Protein 1EX9 (pdb70)

CATH classification: 3.40.50.1820

Radius of gyration: 17.49 Å; Cα contacts (8 Å, |Δi|>4): 675; chains: 1; bounding box: 52×42×39 Å

Sequence (285 aa):
STYTQTKYPIVLAHGMLGFDNILGVDYWFGIPSALRRDGAQVYVTEVSQLDTSEVRGEQLLQQVEEIVALSGQPKVNLIGHSHGGPTIRYVAAVRPDLIASATSVGAPHKGSDTADFLRQIPPGSAGEAVLSGLVNSLGALISFLSSGSTGTQNSLGSLESLNSEGAARFNAKYPQGIPTSACGEGAYKVNGVSYYSWSGSSPLTNFLDPSDAFLGASSLTFKNGTANDGLVGTCSSHLGMVIRDNYRMNHLDEVNQVFGLTSLFETSPVSVYRQHANRLKNASL

Nearest PDB structures (foldseek):
  1ex9-assembly1_A  TM=1.004E+00  e=2.995E-66  Pseudomonas aeruginosa
  1oil-assembly2_B  TM=8.827E-01  e=2.221E-34  Burkholderia cepacia
  4hs9-assembly1_A  TM=8.445E-01  e=1.069E-30  Proteus mirabilis
  4gw3-assembly1_A  TM=8.377E-01  e=5.611E-30  Proteus mirabilis
  6jd9-assembly1_A  TM=8.355E-01  e=1.460E-29  Proteus mirabilis

Solvent-accessible surface area: 11873 Å² total; per-residue (Å²): 104,78,89,0,81,11,134,32,4,0,0,0,0,1,0,54,50,0,30,35,55,29,161,60,54,41,22,0,65,28,0,4,72,19,1,119,174,4,28,3,112,11,70,40,5,42,5,16,4,0,14,41,2,64,64,0,0,70,67,0,12,104,48,0,51,105,16,24,74,143,50,69,53,80,47,0,0,0,1,0,2,12,0,0,0,4,0,0,3,28,0,2,17,60,85,31,77,21,0,1,0,0,0,0,0,0,0,3,2,62,5,8,50,23,6,37,108,60,114,128,47,83,122,72,34,81,34,41,64,99,57,14,34,123,28,39,70,80,0,21,97,22,8,124,78,24,70,50,64,84,41,109,28,54,2,89,8,0,26,78,14,11,5,41,66,7,3,54,168,18,16,81,130,22,76,36,3,25,5,151,58,86,56,27,83,9,60,107,137,38,98,41,0,8,1,11,1,2,0,0,35,23,29,122,28,27,194,121,5,100,19,8,78,134,2,13,64,11,18,143,19,19,147,148,83,56,47,11,0,0,38,2,4,10,48,13,1,13,0,0,58,30,44,90,31,81,16,116,2,1,12,51,0,0,1,14,18,38,119,32,61,19,5,172,174,29,84,50,2,25,36,1,1,58,82,0,0,27,73,0,75,114,44,79,26

Structure (mmCIF, N/CA/C/O backbone):
data_1EX9
#
_entry.id   1EX9
#
_cell.length_a   45.470
_cell.length_b   50.963
_cell.length_c   110.034
_cell.angle_alpha   90.00
_cell.angle_beta   90.00
_cell.angle_gamma   90.00
#
_symmetry.space_group_name_H-M   'P 21 21 21'
#
loop_
_entity.id
_entity.type
_entity.pdbx_description
1 polymer 'LACTONIZING LIPASE'
2 non-polymer 'CALCIUM ION'
3 non-polymer 'OCTYL-PHOSPHINIC ACID 1,2-BIS-OCTYLCARBAMOYLOXY-ETHYL ESTER'
4 water water
#
loop_
_atom_site.group_PDB
_atom_site.id
_atom_site.type_symbol
_atom_site.label_atom_id
_atom_site.label_alt_id
_atom_site.label_comp_id
_atom_site.label_asym_id
_atom_site.label_entity_id
_atom_site.label_seq_id
_atom_site.pdbx_PDB_ins_code
_atom_site.Cartn_x
_atom_site.Cartn_y
_atom_site.Cartn_z
_atom_site.occupancy
_atom_site.B_iso_or_equiv
_atom_site.auth_seq_id
_atom_site.auth_comp_id
_atom_site.auth_asym_id
_atom_site.auth_atom_id
_atom_site.pdbx_PDB_model_num
ATOM 1 N N . SER A 1 1 ? 31.848 -5.217 38.114 1.00 39.55 1 SER A N 1
ATOM 2 C CA . SER A 1 1 ? 31.668 -5.130 36.630 1.00 40.83 1 SER A CA 1
ATOM 3 C C . SER A 1 1 ? 30.991 -3.833 36.183 1.00 40.24 1 SER A C 1
ATOM 4 O O . SER A 1 1 ? 30.868 -2.883 36.961 1.00 40.08 1 SER A O 1
ATOM 7 N N . THR A 1 2 ? 30.605 -3.796 34.906 1.00 39.92 2 THR A N 1
ATOM 8 C CA . THR A 1 2 ? 29.920 -2.658 34.286 1.00 38.97 2 THR A CA 1
ATOM 9 C C . THR A 1 2 ? 28.542 -3.116 33.777 1.00 38.40 2 THR A C 1
ATOM 10 O O . THR A 1 2 ? 27.815 -2.341 33.141 1.00 38.79 2 THR A O 1
ATOM 14 N N . TYR A 1 3 ? 28.183 -4.359 34.116 1.00 36.51 3 TYR A N 1
ATOM 15 C CA . TYR A 1 3 ? 26.935 -5.011 33.709 1.00 36.06 3 TYR A CA 1
ATOM 16 C C . TYR A 1 3 ? 25.655 -4.193 33.936 1.00 35.96 3 TYR A C 1
ATOM 17 O O . TYR A 1 3 ? 24.714 -4.278 33.139 1.00 34.90 3 TYR A O 1
ATOM 26 N N . THR A 1 4 ? 25.620 -3.424 35.022 1.00 34.82 4 THR A N 1
ATOM 27 C CA . THR A 1 4 ? 24.451 -2.609 35.328 1.00 34.42 4 THR A CA 1
ATOM 28 C C . THR A 1 4 ? 24.737 -1.116 35.217 1.00 34.25 4 THR A C 1
ATOM 29 O O . THR A 1 4 ? 23.949 -0.299 35.692 1.00 32.71 4 THR A O 1
ATOM 33 N N . GLN A 1 5 ? 25.835 -0.765 34.544 1.00 34.55 5 GLN A N 1
ATOM 34 C CA . GLN A 1 5 ? 26.201 0.641 34.376 1.00 35.82 5 GLN A CA 1
ATOM 35 C C . GLN A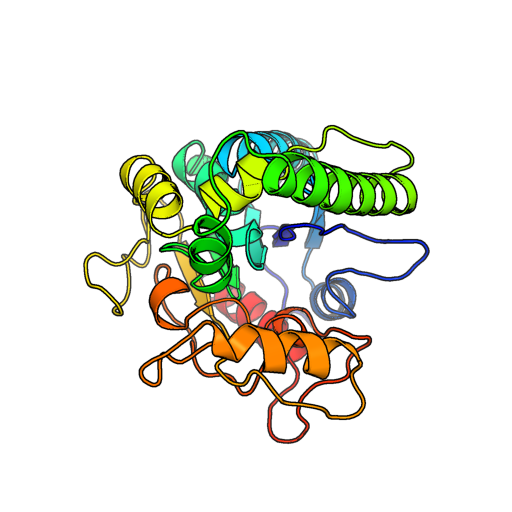 1 5 ? 25.470 1.321 33.221 1.00 36.16 5 GLN A C 1
ATOM 36 O O . GLN A 1 5 ? 25.836 1.174 32.050 1.00 36.95 5 GLN A O 1
ATOM 42 N N . THR A 1 6 ? 24.450 2.075 33.621 1.00 36.45 6 THR A N 1
ATOM 4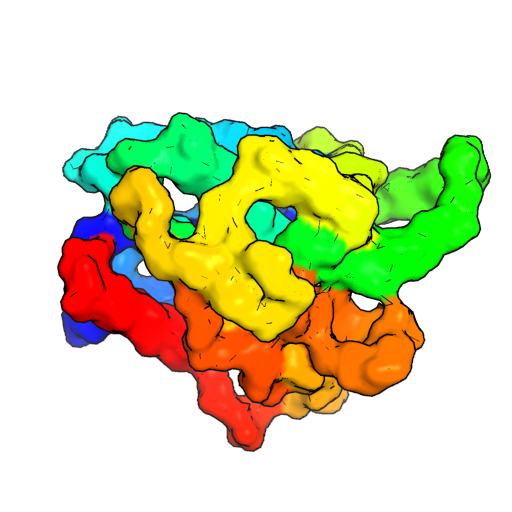3 C CA . THR A 1 6 ? 23.591 2.815 32.689 1.00 37.02 6 THR A CA 1
ATOM 44 C C . THR A 1 6 ? 24.157 4.225 32.600 1.00 36.53 6 THR A C 1
ATOM 45 O O . THR A 1 6 ? 24.727 4.743 33.569 1.00 35.40 6 THR A O 1
ATOM 49 N N . LYS A 1 7 ? 23.999 4.800 31.431 1.00 36.82 7 LYS A N 1
ATOM 50 C CA . LYS A 1 7 ? 24.472 6.159 31.147 1.00 37.18 7 LYS A CA 1
ATOM 51 C C . LYS A 1 7 ? 23.716 7.146 32.044 1.00 36.36 7 LYS A C 1
ATOM 52 O O . LYS A 1 7 ? 24.318 8.031 32.662 1.00 36.44 7 LYS A O 1
ATOM 58 N N . TYR A 1 8 ? 22.407 6.919 32.155 1.00 34.91 8 TYR A N 1
ATOM 59 C CA . TYR A 1 8 ? 21.515 7.742 32.964 1.00 33.10 8 TYR A CA 1
ATOM 60 C C . TYR A 1 8 ? 21.215 7.030 34.289 1.00 31.73 8 TYR A C 1
ATOM 61 O O . TYR A 1 8 ? 21.104 5.812 34.313 1.00 32.08 8 TYR A O 1
ATOM 70 N N . PRO A 1 9 ? 21.087 7.775 35.409 1.00 31.24 9 PRO A N 1
ATOM 71 C CA . PRO A 1 9 ? 20.806 7.175 36.724 1.00 30.73 9 PRO A CA 1
ATOM 72 C C . PRO A 1 9 ? 19.474 6.444 36.844 1.00 30.16 9 PRO A C 1
ATOM 73 O O . PRO A 1 9 ? 18.487 6.848 36.230 1.00 31.41 9 PRO A O 1
ATOM 77 N N . ILE A 1 10 ? 19.455 5.376 37.641 1.00 29.44 10 ILE A N 1
ATOM 78 C CA . ILE A 1 10 ? 18.236 4.597 37.882 1.00 28.45 10 ILE A CA 1
ATOM 79 C C . ILE A 1 10 ? 17.523 5.203 39.085 1.00 27.70 10 ILE A C 1
ATOM 80 O O . ILE A 1 10 ? 18.104 5.336 40.167 1.00 27.75 10 ILE A O 1
ATOM 85 N N . VAL A 1 11 ? 16.273 5.595 38.876 1.00 26.61 11 VAL A N 1
ATOM 86 C CA . VAL A 1 11 ? 15.474 6.198 39.934 1.00 25.78 11 VAL A CA 1
ATOM 87 C C . VAL A 1 11 ? 14.315 5.263 40.277 1.00 25.53 11 VAL A C 1
ATOM 88 O O . VAL A 1 11 ? 13.467 4.956 39.441 1.00 24.96 11 VAL A O 1
ATOM 92 N N . LEU A 1 12 ? 14.341 4.783 41.518 1.00 25.30 12 LEU A N 1
ATOM 93 C CA . LEU A 1 12 ? 13.351 3.862 42.049 1.00 24.62 12 LEU A CA 1
ATOM 94 C C . LEU A 1 12 ? 12.189 4.576 42.750 1.00 25.06 12 LEU A C 1
ATOM 95 O O . LEU A 1 12 ? 12.410 5.377 43.666 1.00 25.83 12 LEU A O 1
ATOM 100 N N . ALA A 1 13 ? 10.964 4.296 42.291 1.00 23.94 13 ALA A N 1
ATOM 101 C CA . ALA A 1 13 ? 9.745 4.894 42.849 1.00 23.87 13 ALA A CA 1
ATOM 102 C C . ALA A 1 13 ? 8.803 3.830 43.420 1.00 23.39 13 ALA A C 1
ATOM 103 O O . ALA A 1 13 ? 8.271 2.985 42.681 1.00 23.45 13 ALA A O 1
ATOM 105 N N . HIS A 1 14 ? 8.599 3.893 44.735 1.00 21.21 14 HIS A N 1
ATOM 106 C CA . HIS A 1 14 ? 7.752 2.951 45.470 1.00 20.49 14 HIS A CA 1
ATOM 107 C C . HIS A 1 14 ? 6.238 3.050 45.225 1.00 20.80 14 HIS A C 1
ATOM 108 O O . HIS A 1 14 ? 5.754 4.040 44.672 1.00 19.71 14 HIS A O 1
ATOM 115 N N . GLY A 1 15 ? 5.510 2.046 45.720 1.00 21.16 15 GLY A N 1
ATOM 116 C CA . GLY A 1 15 ? 4.068 2.006 45.577 1.00 22.32 15 GLY A CA 1
ATOM 117 C C . GLY A 1 15 ? 3.326 2.586 46.762 1.00 24.48 15 GLY A C 1
ATOM 118 O O . GLY A 1 15 ? 3.884 3.358 47.552 1.00 24.10 15 GLY A O 1
ATOM 119 N N . MET A 1 16 ? 2.046 2.220 46.857 1.00 26.14 16 MET A N 1
ATOM 120 C CA . MET A 1 16 ? 1.131 2.625 47.929 1.00 28.18 16 MET A CA 1
ATOM 121 C C . MET A 1 16 ? 1.647 2.019 49.259 1.00 28.60 16 MET A C 1
ATOM 122 O O . MET A 1 16 ? 2.100 0.865 49.301 1.00 28.40 16 MET A O 1
ATOM 127 N N . LEU A 1 17 ? 1.570 2.820 50.323 1.00 28.39 17 LEU A N 1
ATOM 128 C CA . LEU A 1 17 ? 2.064 2.434 51.673 1.00 29.13 17 LEU A CA 1
ATOM 129 C C . LEU A 1 17 ? 3.547 2.061 51.589 1.00 29.77 17 LEU A C 1
ATOM 130 O O . LEU A 1 17 ? 4.043 1.217 52.346 1.00 29.99 17 LEU A O 1
ATOM 135 N N . GLY A 1 18 ? 4.223 2.699 50.653 1.00 30.47 18 GLY A N 1
ATOM 136 C CA . GLY A 1 18 ? 5.640 2.414 50.373 1.00 28.84 18 GLY A CA 1
ATOM 137 C C . GLY A 1 18 ? 6.516 3.441 51.048 1.00 27.81 18 GLY A C 1
ATOM 138 O O . GLY A 1 18 ? 6.029 4.422 51.589 1.00 28.18 18 GLY A O 1
ATOM 139 N N . PHE A 1 19 ? 7.825 3.222 50.949 1.00 28.46 19 PHE A N 1
ATOM 140 C CA . PHE A 1 19 ? 8.858 4.067 51.555 1.00 28.33 19 PHE A CA 1
ATOM 141 C C . PHE A 1 19 ? 10.176 3.857 50.808 1.00 29.89 19 PHE A C 1
ATOM 142 O O . PHE A 1 19 ? 10.236 3.061 49.873 1.00 29.66 19 PHE A O 1
ATOM 150 N N . ASP A 1 20 ? 11.225 4.562 51.236 1.00 31.73 20 ASP A N 1
ATOM 151 C CA . ASP A 1 20 ? 12.584 4.277 50.742 1.00 33.30 20 ASP A CA 1
ATOM 152 C C . ASP A 1 20 ? 13.424 3.289 51.580 1.00 34.66 20 ASP A C 1
ATOM 153 O O . ASP A 1 20 ? 14.011 2.335 51.041 1.00 34.66 20 ASP A O 1
ATOM 158 N N . ASN A 1 21 ? 13.399 3.488 52.888 1.00 35.91 21 ASN A N 1
ATOM 159 C CA . ASN A 1 21 ? 14.252 2.909 53.920 1.00 37.07 21 ASN A CA 1
ATOM 160 C C . ASN A 1 21 ? 13.738 3.266 55.317 1.00 37.35 21 ASN A C 1
ATOM 161 O O . ASN A 1 21 ? 13.548 4.445 55.646 1.00 38.31 21 ASN A O 1
ATOM 166 N N . ILE A 1 22 ? 13.519 2.210 56.087 1.00 37.90 22 ILE A N 1
ATOM 167 C CA . ILE A 1 22 ? 13.087 2.312 57.491 1.00 37.60 22 ILE A CA 1
ATOM 168 C C . ILE A 1 22 ? 14.114 1.597 58.381 1.00 38.37 22 ILE A C 1
ATOM 169 O O . ILE A 1 22 ? 14.191 0.362 58.397 1.00 37.95 22 ILE A O 1
ATOM 174 N N . LEU A 1 23 ? 14.882 2.421 59.073 1.00 39.16 23 LEU A N 1
ATOM 175 C CA . LEU A 1 23 ? 15.920 1.991 60.038 1.00 39.96 23 LEU A CA 1
ATOM 176 C C . LEU A 1 23 ? 16.856 0.891 59.491 1.00 39.92 23 LEU A C 1
ATOM 177 O O . LEU A 1 23 ? 17.225 -0.052 60.207 1.00 39.37 23 LEU A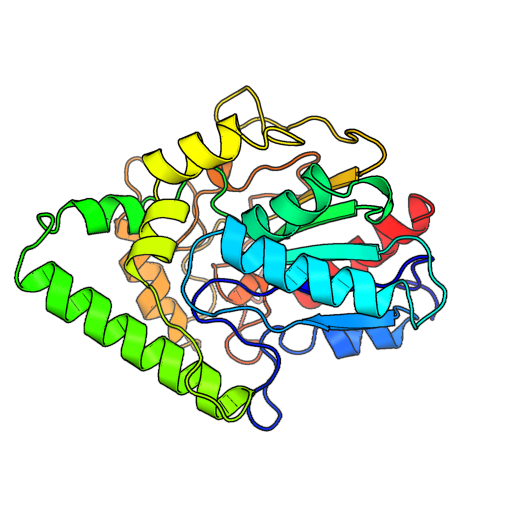 O 1
ATOM 182 N N . GLY A 1 24 ? 17.246 1.011 58.235 1.00 39.93 24 GLY A N 1
ATOM 183 C CA . GLY A 1 24 ? 18.191 0.053 57.622 1.00 39.61 24 GLY A CA 1
ATOM 184 C C . GLY A 1 24 ? 17.501 -0.879 56.615 1.00 38.37 24 GLY A C 1
ATOM 185 O O . GLY A 1 24 ? 18.140 -1.396 55.688 1.00 39.09 24 GLY A O 1
ATOM 186 N N . VAL A 1 25 ? 16.209 -1.080 56.804 1.00 36.39 25 VAL A N 1
ATOM 187 C CA . VAL A 1 25 ? 15.415 -1.969 55.929 1.00 33.86 25 VAL A CA 1
ATOM 188 C C . VAL A 1 25 ? 14.905 -1.218 54.688 1.00 32.49 25 VAL A C 1
ATOM 189 O O . VAL A 1 25 ? 14.143 -0.248 54.792 1.00 31.27 25 VAL A O 1
ATOM 193 N N . ASP A 1 26 ? 15.346 -1.706 53.537 1.00 31.58 26 ASP A N 1
ATOM 194 C CA . ASP A 1 26 ? 14.976 -1.142 52.225 1.00 29.87 26 ASP A CA 1
ATOM 195 C C . ASP A 1 26 ? 13.640 -1.721 51.742 1.00 28.27 26 ASP A C 1
ATOM 196 O O . ASP A 1 26 ? 13.309 -2.879 52.033 1.00 26.50 26 ASP A O 1
ATOM 201 N N . TYR A 1 27 ? 12.908 -0.884 51.015 1.00 27.17 27 TYR A N 1
ATOM 202 C CA . TYR A 1 27 ? 11.625 -1.271 50.388 1.00 24.77 27 TYR A CA 1
ATOM 203 C C . TYR A 1 27 ? 11.975 -2.212 49.239 1.00 23.80 27 TYR A C 1
ATOM 204 O O . TYR A 1 27 ? 11.325 -3.245 49.033 1.00 23.65 27 TYR A O 1
ATOM 213 N N . TRP A 1 28 ? 13.015 -1.796 48.542 1.00 23.48 28 TRP A N 1
ATOM 214 C CA . TRP A 1 28 ? 13.614 -2.562 47.449 1.00 24.51 28 TRP A CA 1
ATOM 215 C C . TRP A 1 28 ? 14.744 -3.395 48.062 1.00 24.11 28 TRP A C 1
ATOM 216 O O . TRP A 1 28 ? 15.925 -3.042 47.963 1.00 23.74 28 TRP A O 1
ATOM 227 N N . PHE A 1 29 ? 14.352 -4.489 48.700 1.00 25.23 29 PHE A N 1
ATOM 228 C CA . PHE A 1 29 ? 15.297 -5.349 49.442 1.00 25.66 29 PHE A CA 1
ATOM 229 C C . PHE A 1 29 ? 16.380 -5.967 48.538 1.00 25.62 29 PHE A C 1
ATOM 230 O O . PHE A 1 29 ? 16.091 -6.816 47.673 1.00 24.50 29 PHE A O 1
ATOM 238 N N . GLY A 1 30 ? 17.586 -5.483 48.820 1.00 25.52 30 GLY A N 1
ATOM 239 C CA . GLY A 1 30 ? 18.848 -5.902 48.187 1.00 25.59 30 GLY A CA 1
ATOM 240 C C . GLY A 1 30 ? 18.926 -5.501 46.710 1.00 25.73 30 GLY A C 1
ATOM 241 O O . GLY A 1 30 ? 19.764 -6.013 45.955 1.00 27.55 30 GLY A O 1
ATOM 242 N N . ILE A 1 31 ? 18.069 -4.585 46.298 1.00 24.47 31 ILE A N 1
ATOM 243 C CA . ILE A 1 31 ? 18.041 -4.171 44.887 1.00 23.07 31 ILE A CA 1
ATOM 244 C C . ILE A 1 31 ? 18.990 -2.974 44.647 1.00 22.74 31 ILE A C 1
ATOM 245 O O . ILE A 1 31 ? 19.824 -3.001 43.731 1.00 22.46 31 ILE A O 1
ATOM 250 N N . PRO A 1 32 ? 18.962 -1.838 45.393 1.00 23.38 32 PRO A N 1
ATOM 251 C CA . PRO A 1 32 ? 19.913 -0.756 45.140 1.00 23.23 32 PRO A CA 1
ATOM 252 C C . PRO A 1 32 ? 21.362 -1.219 45.264 1.00 23.84 32 PRO A C 1
ATOM 253 O O . PRO A 1 32 ? 22.228 -0.758 44.457 1.00 24.83 32 PRO A O 1
ATOM 257 N N . SER A 1 33 ? 21.629 -2.099 46.212 1.00 24.12 33 SER A N 1
ATOM 258 C CA . SER A 1 33 ? 22.998 -2.615 46.449 1.00 26.23 33 SER A CA 1
ATOM 259 C C . SER A 1 33 ? 23.502 -3.447 45.250 1.00 26.88 33 SER A C 1
ATOM 260 O O . SER A 1 33 ? 24.649 -3.296 44.799 1.00 27.59 33 SER A O 1
ATOM 263 N N . ALA A 1 34 ? 22.629 -4.309 44.758 1.00 26.14 34 ALA A N 1
ATOM 264 C CA . ALA A 1 34 ? 22.943 -5.219 43.637 1.00 26.89 34 ALA A CA 1
ATOM 265 C C . ALA A 1 34 ? 23.094 -4.456 42.315 1.00 27.47 34 ALA A C 1
ATOM 266 O O . ALA A 1 34 ? 23.850 -4.866 41.423 1.00 28.59 34 ALA A O 1
ATOM 268 N N . LEU A 1 35 ? 22.361 -3.363 42.201 1.00 27.83 35 LEU A N 1
ATOM 269 C CA . LEU A 1 35 ? 22.409 -2.522 40.995 1.00 27.60 35 LEU A CA 1
ATOM 270 C C . LEU A 1 35 ? 23.684 -1.657 41.017 1.00 28.46 35 LEU A C 1
ATOM 271 O O . LEU A 1 35 ? 24.352 -1.468 39.995 1.00 29.04 35 LEU A O 1
ATOM 276 N N . ARG A 1 36 ? 24.006 -1.147 42.199 1.00 29.59 36 ARG A N 1
ATOM 277 C CA . ARG A 1 36 ? 25.183 -0.272 42.390 1.00 30.74 36 ARG A CA 1
ATOM 278 C C . ARG A 1 36 ? 26.496 -1.061 42.242 1.00 31.41 36 ARG A C 1
ATOM 279 O O . ARG A 1 36 ? 27.518 -0.523 41.792 1.00 31.63 36 ARG A O 1
ATOM 287 N N . ARG A 1 37 ? 26.430 -2.326 42.621 1.00 32.78 37 ARG A N 1
ATOM 288 C CA . ARG A 1 37 ? 27.593 -3.234 42.587 1.00 33.98 37 ARG A CA 1
ATOM 289 C C . ARG A 1 37 ? 28.277 -3.228 41.217 1.00 33.77 37 ARG A C 1
ATOM 290 O O . ARG A 1 37 ? 29.511 -3.167 41.114 1.00 34.16 37 ARG A O 1
ATOM 298 N N . ASP A 1 38 ? 27.474 -3.283 40.169 1.00 33.07 38 ASP A N 1
ATOM 299 C CA . ASP A 1 38 ? 28.026 -3.369 38.815 1.00 32.90 38 ASP A CA 1
ATOM 300 C C . ASP A 1 38 ? 27.887 -2.049 38.012 1.00 31.58 38 ASP A C 1
ATOM 301 O O . ASP A 1 38 ? 27.740 -2.063 36.781 1.00 30.49 38 ASP A O 1
ATOM 306 N N . GLY A 1 39 ? 27.927 -0.911 38.719 1.00 31.00 39 GLY A N 1
ATOM 307 C CA . GLY A 1 39 ? 28.063 0.417 38.049 1.00 29.75 39 GLY A CA 1
ATOM 308 C C . GLY A 1 39 ? 26.848 1.382 38.057 1.00 29.36 39 GLY A C 1
ATOM 309 O O . GLY A 1 39 ? 26.980 2.576 37.748 1.00 29.29 39 GLY A O 1
ATOM 310 N N . ALA A 1 40 ? 25.669 0.934 38.391 1.00 28.42 40 ALA A N 1
ATOM 311 C CA . ALA A 1 40 ? 24.487 1.824 38.319 1.00 28.96 40 ALA A CA 1
ATOM 312 C C . ALA A 1 40 ? 24.473 2.887 39.429 1.00 29.53 40 ALA A C 1
ATOM 313 O O . ALA A 1 40 ? 24.847 2.621 40.578 1.00 29.84 40 ALA A O 1
ATOM 315 N N . GLN A 1 41 ? 24.046 4.074 39.025 1.00 30.47 41 GLN A N 1
ATOM 316 C CA . GLN A 1 41 ? 23.806 5.189 39.947 1.00 31.29 41 GLN A CA 1
ATOM 317 C C . GLN A 1 41 ? 22.342 5.065 40.336 1.00 30.54 41 GLN A C 1
ATOM 318 O O . GLN A 1 41 ? 21.443 5.255 39.507 1.00 31.18 41 GLN A O 1
ATOM 324 N N . VAL A 1 42 ? 22.097 4.713 41.575 1.00 29.66 42 VAL A N 1
ATOM 325 C CA . VAL A 1 42 ? 20.720 4.497 42.022 1.00 29.09 42 VAL A CA 1
ATOM 326 C C . VAL A 1 42 ? 20.290 5.540 43.046 1.00 29.40 42 VAL A C 1
ATOM 327 O O . VAL A 1 42 ? 21.007 5.827 44.014 1.00 30.48 42 VAL A O 1
ATOM 331 N N . TYR A 1 43 ? 19.120 6.066 42.766 1.00 28.80 43 TYR A N 1
ATOM 332 C CA . TYR A 1 43 ? 18.450 7.041 43.618 1.00 27.76 43 TYR A CA 1
ATOM 333 C C . TYR A 1 43 ? 17.097 6.448 44.021 1.00 26.92 43 TYR A C 1
ATOM 334 O O . TYR A 1 43 ? 16.249 6.149 43.169 1.00 26.20 43 TYR A O 1
ATOM 343 N N . VAL A 1 44 ? 16.940 6.260 45.314 1.00 25.71 44 VAL A N 1
ATOM 344 C CA . VAL A 1 44 ? 15.690 5.742 45.884 1.00 25.21 44 VAL A CA 1
ATOM 345 C C . VAL A 1 44 ? 14.891 6.926 46.402 1.00 26.21 44 VAL A C 1
ATOM 346 O O . VAL A 1 44 ? 15.293 7.604 47.353 1.00 26.38 44 VAL A O 1
ATOM 350 N N . THR A 1 45 ? 13.770 7.172 45.765 1.00 26.84 45 THR A N 1
ATOM 351 C CA . THR A 1 45 ? 12.934 8.317 46.127 1.00 27.54 45 THR A CA 1
ATOM 352 C C . THR A 1 45 ? 11.830 7.920 47.097 1.00 28.28 45 THR A C 1
ATOM 353 O O . THR A 1 45 ? 11.440 6.749 47.185 1.00 29.68 45 THR A O 1
ATOM 357 N N . GLU A 1 46 ? 11.381 8.931 47.810 1.00 28.47 46 GLU A N 1
ATOM 358 C CA . GLU A 1 46 ? 10.266 8.802 48.741 1.00 29.03 46 GLU A CA 1
ATOM 359 C C . GLU A 1 46 ? 9.188 9.780 48.319 1.00 27.54 46 GLU A C 1
ATOM 360 O O . GLU A 1 46 ? 9.433 10.988 48.197 1.00 28.20 46 GLU A O 1
ATOM 366 N N . VAL A 1 47 ? 8.043 9.207 48.103 1.00 25.22 47 VAL A N 1
ATOM 367 C CA . VAL A 1 47 ? 6.865 9.927 47.656 1.00 24.94 47 VAL A CA 1
ATOM 368 C C . VAL A 1 47 ? 5.757 9.664 48.686 1.00 24.62 47 VAL A C 1
ATOM 369 O O . VAL A 1 47 ? 5.889 8.791 49.554 1.00 25.03 47 VAL A O 1
ATOM 373 N N . SER A 1 48 ? 4.684 10.431 48.598 1.00 23.87 48 SER A N 1
ATOM 374 C CA . SER A 1 48 ? 3.540 10.295 49.528 1.00 24.21 48 SER A CA 1
ATOM 375 C C . SER A 1 48 ? 2.992 8.859 49.471 1.00 24.06 48 SER A C 1
ATOM 376 O O . SER A 1 48 ? 2.690 8.334 48.389 1.00 23.61 48 SER A O 1
ATOM 379 N N . GLN A 1 49 ? 2.879 8.257 50.648 1.00 23.99 49 GLN A N 1
ATOM 380 C CA . GLN A 1 49 ? 2.392 6.869 50.804 1.00 24.42 49 GLN A CA 1
ATOM 381 C C . GLN A 1 49 ? 0.994 6.693 50.216 1.00 25.26 49 GLN A C 1
ATOM 382 O O . GLN A 1 49 ? 0.738 5.755 49.447 1.00 26.66 49 GLN A O 1
ATOM 388 N N . LEU A 1 50 ? 0.119 7.604 50.605 1.00 24.19 50 LEU A N 1
ATOM 389 C CA . LEU A 1 50 ? -1.288 7.562 50.187 1.00 23.28 50 LEU A CA 1
ATOM 390 C C . LEU A 1 50 ? -1.785 8.908 49.642 1.00 24.24 50 LEU A C 1
ATOM 391 O O . LEU A 1 50 ? -1.987 9.868 50.398 1.00 23.98 50 LEU A O 1
ATOM 396 N N . ASP A 1 51 ? -1.977 8.918 48.336 1.00 24.77 51 ASP A N 1
ATOM 397 C CA . ASP A 1 51 ? -2.534 10.065 47.591 1.00 26.31 51 ASP A CA 1
ATOM 398 C C . ASP A 1 51 ? -2.725 9.652 46.132 1.00 27.13 51 ASP A C 1
ATOM 399 O O . ASP A 1 51 ? -2.482 8.496 45.764 1.00 27.99 51 ASP A O 1
ATOM 404 N N . THR A 1 52 ? -3.166 10.601 45.329 1.00 26.70 52 THR A N 1
ATOM 405 C CA . THR A 1 52 ? -3.416 10.353 43.899 1.00 27.01 52 THR A CA 1
ATOM 406 C C . THR A 1 52 ? -2.089 10.230 43.149 1.00 27.20 52 THR A C 1
ATOM 407 O O . THR A 1 52 ? -1.028 10.622 43.655 1.00 27.26 52 THR A O 1
ATOM 411 N N . SER A 1 53 ? -2.196 9.683 41.955 1.00 26.59 53 SER A N 1
ATOM 412 C CA . SER A 1 53 ? -1.043 9.445 41.078 1.00 25.83 53 SER A CA 1
ATOM 413 C C . SER A 1 53 ? -0.414 10.773 40.624 1.00 25.16 53 SER A C 1
ATOM 414 O O . SER A 1 53 ? 0.805 10.863 40.419 1.00 24.53 53 SER A O 1
ATOM 417 N N . GLU A 1 54 ? -1.262 11.778 40.485 1.00 25.39 54 GLU A N 1
ATOM 418 C CA . GLU A 1 54 ? -0.846 13.117 40.023 1.00 25.79 54 GLU A CA 1
ATOM 419 C C . GLU A 1 54 ? -0.030 13.850 41.099 1.00 24.39 54 GLU A C 1
ATOM 420 O O . GLU A 1 54 ? 0.990 14.489 40.802 1.00 23.82 54 GLU A O 1
ATOM 426 N N . VAL A 1 55 ? -0.493 13.748 42.335 1.00 23.92 55 VAL A N 1
ATOM 427 C CA . VAL A 1 55 ? 0.182 14.388 43.481 1.00 23.02 55 VAL A CA 1
ATOM 428 C C . VAL A 1 55 ? 1.535 13.709 43.720 1.00 22.62 55 VAL A C 1
ATOM 429 O O . VAL A 1 55 ? 2.563 14.377 43.899 1.00 22.01 55 VAL A O 1
ATOM 433 N N . ARG A 1 56 ? 1.493 12.389 43.702 1.00 22.98 56 ARG A N 1
ATOM 434 C CA . ARG A 1 56 ? 2.686 11.555 43.903 1.00 22.52 56 ARG A CA 1
ATOM 435 C C . ARG A 1 56 ? 3.679 11.783 42.754 1.00 23.41 56 ARG A C 1
ATOM 436 O O . ARG A 1 56 ? 4.899 11.843 42.965 1.00 22.68 56 ARG A O 1
ATOM 444 N N . GLY A 1 57 ? 3.121 11.914 41.563 1.00 24.45 57 GLY A N 1
ATOM 445 C CA . GLY A 1 57 ? 3.901 12.136 40.332 1.00 25.43 57 GLY A CA 1
ATOM 446 C C . GLY A 1 57 ? 4.608 13.498 40.377 1.00 27.01 57 GLY A C 1
ATOM 447 O O . GLY A 1 57 ? 5.761 13.635 39.943 1.00 27.92 57 GLY A O 1
ATOM 448 N N . GLU A 1 58 ? 3.890 14.476 40.906 1.00 27.46 58 GLU A N 1
ATOM 449 C CA . GLU A 1 58 ? 4.385 15.861 41.022 1.00 29.46 58 GLU A CA 1
ATOM 450 C C . GLU A 1 58 ? 5.528 15.934 42.051 1.00 29.16 58 GLU A C 1
ATOM 451 O O . GLU A 1 58 ? 6.449 16.754 41.930 1.00 29.41 58 GLU A O 1
ATOM 457 N N . GLN A 1 59 ? 5.455 15.065 43.050 1.00 28.99 59 GLN A N 1
ATOM 458 C CA . GLN A 1 59 ? 6.480 14.993 44.110 1.00 27.74 59 GLN A CA 1
ATOM 459 C C . GLN A 1 59 ? 7.753 14.346 43.562 1.00 27.14 59 GLN A C 1
ATOM 460 O O . GLN A 1 59 ? 8.873 14.775 43.868 1.00 27.24 59 GLN A O 1
ATOM 466 N N . LEU A 1 60 ? 7.535 13.321 42.759 1.00 27.49 60 LEU A N 1
ATOM 467 C CA . LEU A 1 60 ? 8.620 12.569 42.114 1.00 27.65 60 LEU A CA 1
ATOM 468 C C . LEU A 1 60 ? 9.306 13.466 41.069 1.00 27.90 60 LEU A C 1
ATOM 469 O O . LEU A 1 60 ? 10.525 13.401 40.871 1.00 28.60 60 LEU A O 1
ATOM 474 N N . LEU A 1 61 ? 8.496 14.297 40.423 1.00 27.53 61 LEU A N 1
ATOM 475 C CA . LEU A 1 61 ? 8.972 15.244 39.387 1.00 27.85 61 LEU A CA 1
ATOM 476 C C . LEU A 1 61 ? 9.997 16.206 40.010 1.00 27.86 61 LEU A C 1
ATOM 477 O O . LEU A 1 61 ? 11.095 16.409 39.474 1.00 27.89 61 LEU A O 1
ATOM 482 N N . GLN A 1 62 ? 9.616 16.771 41.147 1.00 28.20 62 GLN A N 1
ATOM 483 C CA . GLN A 1 62 ? 10.468 17.729 41.876 1.00 28.47 62 GLN A CA 1
ATOM 484 C C . GLN A 1 62 ? 11.810 17.072 42.248 1.00 27.97 62 GLN A C 1
ATOM 485 O O . GLN A 1 62 ? 12.875 17.699 42.164 1.00 26.55 62 GLN A O 1
ATOM 491 N N . GLN A 1 63 ? 11.729 15.810 42.642 1.00 27.97 63 GLN A N 1
ATOM 492 C CA . GLN A 1 63 ? 12.912 15.031 43.056 1.00 28.21 63 GLN A CA 1
ATOM 493 C C . GLN A 1 63 ? 13.781 14.667 41.842 1.00 28.67 63 GLN A C 1
ATOM 494 O O . GLN A 1 63 ? 15.017 14.650 41.924 1.00 28.07 63 GLN A O 1
ATOM 500 N N . VAL A 1 64 ? 13.122 14.382 40.730 1.00 29.69 64 VAL A N 1
ATOM 501 C CA . VAL A 1 64 ? 13.821 14.031 39.479 1.00 30.46 64 VAL A CA 1
ATOM 502 C C . VAL A 1 64 ? 14.542 15.273 38.933 1.00 32.33 64 VAL A C 1
ATOM 503 O O . VAL A 1 64 ? 15.660 15.186 38.407 1.00 33.17 64 VAL A O 1
ATOM 507 N N . GLU A 1 65 ? 13.887 16.414 39.084 1.00 33.20 65 GLU A N 1
ATOM 508 C CA . GLU A 1 65 ? 14.438 17.705 38.634 1.00 35.59 65 GLU A CA 1
ATOM 509 C C . GLU A 1 65 ? 15.664 18.061 39.488 1.00 36.73 65 GLU A C 1
ATOM 510 O O . GLU A 1 65 ? 16.609 18.708 39.014 1.00 37.52 65 GLU A O 1
ATOM 516 N N . GLU A 1 66 ? 15.615 17.609 40.732 1.00 37.75 66 GLU A N 1
ATOM 517 C CA . GLU A 1 66 ? 16.694 17.832 41.713 1.00 38.92 66 GLU A CA 1
ATOM 518 C C . GLU A 1 66 ? 17.884 16.908 41.403 1.00 38.65 66 GLU A C 1
ATOM 519 O O . GLU A 1 66 ? 19.051 17.275 41.591 1.00 37.96 66 GLU A O 1
ATOM 525 N N . ILE A 1 67 ? 17.567 15.714 40.922 1.00 38.69 67 ILE A N 1
ATOM 526 C CA . ILE A 1 67 ? 18.597 14.715 40.584 1.00 38.97 67 ILE A CA 1
ATOM 527 C C . ILE A 1 67 ? 19.311 15.122 39.286 1.00 39.49 67 ILE A C 1
ATOM 528 O O . ILE A 1 67 ? 20.535 14.979 39.160 1.00 39.41 67 ILE A O 1
ATOM 533 N N . VAL A 1 68 ? 18.533 15.640 38.348 1.00 40.77 68 VAL A N 1
ATOM 534 C CA . VAL A 1 68 ? 19.063 16.088 37.046 1.00 41.30 68 VAL A CA 1
ATOM 535 C C . VAL A 1 68 ? 19.900 17.351 37.211 1.00 42.58 68 VAL A C 1
ATOM 536 O O . VAL A 1 68 ? 21.003 17.467 36.664 1.00 41.80 68 VAL A O 1
ATOM 540 N N . ALA A 1 69 ? 19.353 18.268 37.970 1.00 43.53 69 ALA A N 1
ATOM 541 C CA . ALA A 1 69 ? 19.987 19.564 38.193 1.00 45.28 69 ALA A CA 1
ATOM 542 C C . ALA A 1 69 ? 20.919 19.540 39.404 1.00 46.20 69 ALA A C 1
ATOM 543 O O . ALA A 1 69 ? 20.979 20.496 40.182 1.00 47.25 69 ALA A O 1
ATOM 545 N N . LEU A 1 70 ? 21.656 18.458 39.562 1.00 46.79 70 LEU A N 1
ATOM 546 C CA . LEU A 1 70 ? 22.589 18.349 40.695 1.00 46.75 70 LEU A CA 1
ATOM 547 C C . LEU A 1 70 ? 23.716 17.367 40.393 1.00 46.86 70 LEU A C 1
ATOM 548 O O . LEU A 1 70 ? 24.863 17.564 40.825 1.00 47.18 70 LEU A O 1
ATOM 553 N N . SER A 1 71 ? 23.351 16.338 39.658 1.00 46.28 71 SER A N 1
ATOM 554 C CA . SER A 1 71 ? 24.277 15.264 39.276 1.00 46.03 71 SER A CA 1
ATOM 555 C C . SER A 1 71 ? 24.910 15.551 37.908 1.00 46.46 71 SER A C 1
ATOM 556 O O . SER A 1 71 ? 25.929 14.952 37.538 1.00 46.20 71 SER A O 1
ATOM 559 N N . GLY A 1 72 ? 24.281 16.457 37.182 1.00 46.78 72 GLY A N 1
ATOM 560 C CA . GLY A 1 72 ? 24.765 16.896 35.859 1.00 46.50 72 GLY A CA 1
ATOM 561 C C . GLY A 1 72 ? 24.396 15.896 34.751 1.00 46.18 72 GLY A C 1
ATOM 562 O O . GLY A 1 72 ? 25.032 15.856 33.688 1.00 46.82 72 GLY A O 1
ATOM 563 N N . GLN A 1 73 ? 23.375 15.101 35.017 1.00 44.80 73 GLN A N 1
ATOM 564 C CA . GLN A 1 73 ? 22.869 14.115 34.042 1.00 42.83 73 GLN A CA 1
ATOM 565 C C . GLN A 1 73 ? 21.536 14.637 33.471 1.00 40.80 73 GLN A C 1
ATOM 566 O O . GLN A 1 73 ? 20.607 14.957 34.230 1.00 41.07 73 GLN A O 1
ATOM 572 N N . PRO A 1 74 ? 21.391 14.743 32.128 1.00 38.77 74 PRO A N 1
ATOM 573 C CA . PRO A 1 74 ? 20.189 15.302 31.489 1.00 37.11 74 PRO A CA 1
ATOM 574 C C . PRO A 1 74 ? 18.918 14.502 31.728 1.00 35.56 74 PRO A C 1
ATOM 575 O O . PRO A 1 74 ? 17.846 15.110 32.032 1.00 34.96 74 PRO A O 1
ATOM 579 N N . LYS A 1 75 ? 19.016 13.184 31.559 1.00 34.13 75 LYS A N 1
ATOM 580 C CA . LYS A 1 75 ? 17.851 12.265 31.699 1.00 32.38 75 LYS A CA 1
ATOM 581 C C . LYS A 1 75 ? 18.093 11.230 32.822 1.00 30.58 75 LYS A C 1
ATOM 582 O O . LYS A 1 75 ? 19.213 11.081 33.326 1.00 29.15 75 LYS A O 1
ATOM 588 N N . VAL A 1 76 ? 17.016 10.536 33.205 1.00 28.81 76 VAL A N 1
ATOM 589 C CA . VAL A 1 76 ? 17.071 9.457 34.231 1.00 27.63 76 VAL A CA 1
ATOM 590 C C . VAL A 1 76 ? 16.170 8.288 33.822 1.00 27.13 76 VAL A C 1
ATOM 591 O O . VAL A 1 76 ? 15.234 8.447 33.027 1.00 27.36 76 VAL A O 1
ATOM 595 N N . ASN A 1 77 ? 16.482 7.130 34.374 1.00 25.47 77 ASN A N 1
ATOM 596 C CA . ASN A 1 77 ? 15.713 5.905 34.115 1.00 25.47 77 ASN A CA 1
ATOM 597 C C . ASN A 1 77 ? 14.815 5.615 35.312 1.00 24.55 77 ASN A C 1
ATOM 598 O O . ASN A 1 77 ? 15.294 5.260 36.397 1.00 24.51 77 ASN A O 1
ATOM 603 N N . LEU A 1 78 ? 13.531 5.784 35.076 1.00 23.78 78 LEU A N 1
ATOM 604 C CA . LEU A 1 78 ? 12.506 5.581 36.106 1.00 22.84 78 LEU A CA 1
ATOM 605 C C . LEU A 1 78 ? 12.046 4.119 36.155 1.00 22.14 78 LEU A C 1
ATOM 606 O O . LEU A 1 78 ? 11.763 3.500 35.121 1.00 21.58 78 LEU A O 1
ATOM 611 N N . ILE A 1 79 ? 11.988 3.609 37.370 1.00 20.95 79 ILE A N 1
ATOM 612 C CA . ILE A 1 79 ? 11.479 2.257 37.652 1.00 20.30 79 ILE A CA 1
ATOM 613 C C . ILE A 1 79 ? 10.528 2.374 38.841 1.00 20.18 79 ILE A C 1
ATOM 614 O O . ILE A 1 79 ? 10.922 2.776 39.943 1.00 19.93 79 ILE A O 1
ATOM 619 N N . GLY A 1 80 ? 9.276 2.040 38.588 1.00 19.62 80 GLY A N 1
ATOM 620 C CA . GLY A 1 80 ? 8.225 2.155 39.609 1.00 19.92 80 GLY A CA 1
ATOM 621 C C . GLY A 1 80 ? 7.514 0.824 39.846 1.00 20.60 80 GLY A C 1
ATOM 622 O O . GLY A 1 80 ? 7.211 0.079 38.906 1.00 20.05 80 GLY A O 1
ATOM 623 N N . HIS A 1 81 ? 7.264 0.571 41.120 1.00 20.89 81 HIS A N 1
ATOM 624 C CA . HIS A 1 81 ? 6.555 -0.635 41.565 1.00 21.94 81 HIS A CA 1
ATOM 625 C C . HIS A 1 81 ? 5.154 -0.253 42.058 1.00 22.56 81 HIS A C 1
ATOM 626 O O . HIS A 1 81 ? 4.989 0.720 42.810 1.00 22.11 81 HIS A O 1
ATOM 633 N N . SER A 1 82 ? 4.196 -1.042 41.599 1.00 23.64 82 SER A N 1
ATOM 634 C CA . SER A 1 82 ? 2.764 -0.903 41.946 1.00 23.33 82 SER A CA 1
ATOM 635 C C . SER A 1 82 ? 2.234 0.493 41.580 1.00 23.06 82 SER A C 1
ATOM 636 O O . SER A 1 82 ? 2.107 0.845 40.402 1.00 23.36 82 SER A O 1
ATOM 639 N N . HIS A 1 83 ? 1.910 1.289 42.598 1.00 22.92 83 HIS A N 1
ATOM 640 C CA . HIS A 1 83 ? 1.398 2.657 42.364 1.00 22.38 83 HIS A CA 1
ATOM 641 C C . HIS A 1 83 ? 2.520 3.514 41.766 1.00 23.05 83 HIS A C 1
ATOM 642 O O . HIS A 1 83 ? 2.277 4.591 41.202 1.00 22.71 83 HIS A O 1
ATOM 649 N N . GLY A 1 84 ? 3.730 2.993 41.903 1.00 22.28 84 GLY A N 1
ATOM 650 C CA . GLY A 1 84 ? 4.941 3.635 41.370 1.00 22.85 84 GLY A CA 1
ATOM 651 C C . GLY A 1 84 ? 4.852 3.695 39.841 1.00 23.57 84 GLY A C 1
ATOM 652 O O . GLY A 1 84 ? 5.512 4.521 39.194 1.00 23.47 84 GLY A O 1
ATOM 653 N N . GLY A 1 85 ? 4.028 2.804 39.314 1.00 24.47 85 GLY A N 1
ATOM 654 C CA . GLY A 1 85 ? 3.777 2.698 37.868 1.00 25.43 85 GLY A CA 1
ATOM 655 C C . GLY A 1 85 ? 3.134 3.991 37.364 1.00 25.75 85 GLY A C 1
ATOM 656 O O . GLY A 1 85 ? 3.772 4.799 36.677 1.00 24.94 85 GLY A O 1
ATOM 657 N N . PRO A 1 86 ? 1.841 4.251 37.634 1.00 26.17 86 PRO A N 1
ATOM 658 C CA . PRO A 1 86 ? 1.217 5.496 37.212 1.00 26.21 86 PRO A CA 1
ATOM 659 C C . PRO A 1 86 ? 1.949 6.738 37.719 1.00 26.02 86 PRO A C 1
ATOM 660 O O . PRO A 1 86 ? 1.818 7.829 37.079 1.00 25.78 86 PRO A O 1
ATOM 664 N N . THR A 1 87 ? 2.712 6.616 38.794 1.00 25.23 87 THR A N 1
ATOM 665 C CA . THR A 1 87 ? 3.458 7.772 39.351 1.00 24.28 87 THR A CA 1
ATOM 666 C C . THR A 1 87 ? 4.632 8.172 38.426 1.00 23.88 87 THR A C 1
ATOM 667 O O . THR A 1 87 ? 4.900 9.361 38.205 1.00 24.20 87 THR A O 1
ATOM 671 N N . ILE A 1 88 ? 5.337 7.179 37.879 1.00 23.69 88 ILE A N 1
ATOM 672 C CA . ILE A 1 88 ? 6.482 7.463 36.976 1.00 24.37 88 ILE A CA 1
ATOM 673 C C . ILE A 1 88 ? 5.980 7.908 35.596 1.00 23.90 88 ILE A C 1
ATOM 674 O O . ILE A 1 88 ? 6.688 8.602 34.853 1.00 25.26 88 ILE A O 1
ATOM 679 N N . ARG A 1 89 ? 4.759 7.507 35.290 1.00 23.59 89 ARG A N 1
ATOM 680 C CA . ARG A 1 89 ? 4.120 7.830 34.002 1.00 22.88 89 ARG A CA 1
ATOM 681 C C . ARG A 1 89 ? 3.733 9.316 33.944 1.00 22.85 89 ARG A C 1
ATOM 682 O O . ARG A 1 89 ? 3.774 9.943 32.875 1.00 23.61 89 ARG A O 1
ATOM 690 N N . TYR A 1 90 ? 3.351 9.864 35.095 1.00 23.32 90 TYR A N 1
ATOM 691 C CA . TYR A 1 90 ? 3.000 11.299 35.189 1.00 23.08 90 TYR A CA 1
ATOM 692 C C . TYR A 1 90 ? 4.235 12.107 34.797 1.00 23.10 90 TYR A C 1
ATOM 693 O O . TYR A 1 90 ? 4.153 13.019 33.972 1.00 23.57 90 TYR A O 1
ATOM 702 N N . VAL A 1 91 ? 5.363 11.746 35.412 1.00 22.59 91 VAL A N 1
ATOM 703 C CA . VAL A 1 91 ? 6.662 12.394 35.203 1.00 22.62 91 VAL A CA 1
ATOM 704 C C . VAL A 1 91 ? 7.141 12.263 33.754 1.00 22.70 91 VAL A C 1
ATOM 705 O O . VAL A 1 91 ? 7.629 13.234 33.168 1.00 23.46 91 VAL A O 1
ATOM 709 N N . ALA A 1 92 ? 6.915 11.090 33.166 1.00 22.80 92 ALA A N 1
ATOM 710 C CA . ALA A 1 92 ? 7.319 10.821 31.790 1.00 23.95 92 ALA A CA 1
ATOM 711 C C . ALA A 1 92 ? 6.408 11.479 30.758 1.00 24.46 92 ALA A C 1
ATOM 712 O O . ALA A 1 92 ? 6.847 11.822 29.663 1.00 23.91 92 ALA A O 1
ATOM 714 N N . ALA A 1 93 ? 5.150 11.688 31.132 1.00 25.26 93 ALA A N 1
ATOM 715 C CA . ALA A 1 93 ? 4.180 12.312 30.246 1.00 26.32 93 ALA A CA 1
ATOM 716 C C . ALA A 1 93 ? 4.313 13.833 30.205 1.00 27.02 93 ALA A C 1
ATOM 717 O O . ALA A 1 93 ? 4.360 14.402 29.121 1.00 27.70 93 ALA A O 1
ATOM 719 N N . VAL A 1 94 ? 4.422 14.475 31.374 1.00 27.35 94 VAL A N 1
ATOM 720 C CA . VAL A 1 94 ? 4.548 15.933 31.441 1.00 27.39 94 VAL A CA 1
ATOM 721 C C . VAL A 1 94 ? 5.958 16.434 31.141 1.00 28.33 94 VAL A C 1
ATOM 722 O O . VAL A 1 94 ? 6.119 17.479 30.498 1.00 29.22 94 VAL A O 1
ATOM 726 N N . ARG A 1 95 ? 6.975 15.684 31.581 1.00 27.68 95 ARG A N 1
ATOM 727 C CA . ARG A 1 95 ? 8.370 16.046 31.309 1.00 26.94 95 ARG A CA 1
ATOM 728 C C . ARG A 1 95 ? 9.168 14.914 30.650 1.00 26.85 95 ARG A C 1
ATOM 729 O O . ARG A 1 95 ? 10.047 14.328 31.287 1.00 27.50 95 ARG A O 1
ATOM 737 N N . PRO A 1 96 ? 8.882 14.594 29.358 1.00 26.47 96 PRO A N 1
ATOM 738 C CA . PRO A 1 96 ? 9.593 13.529 28.635 1.00 26.79 96 PRO A CA 1
ATOM 739 C C . PRO A 1 96 ? 11.049 13.848 28.271 1.00 27.19 96 PRO A C 1
ATOM 740 O O . PRO A 1 96 ? 11.834 12.948 27.956 1.00 27.97 96 PRO A O 1
ATOM 744 N N . ASP A 1 97 ? 11.386 15.135 28.319 1.00 27.05 97 ASP A N 1
ATOM 745 C CA . ASP A 1 97 ? 12.727 15.634 28.024 1.00 28.08 97 ASP A CA 1
ATOM 746 C C . ASP A 1 97 ? 13.743 15.185 29.080 1.00 28.69 97 ASP A C 1
ATOM 747 O O . ASP A 1 97 ? 14.924 15.009 28.780 1.00 29.60 97 ASP A O 1
ATOM 752 N N . LEU A 1 98 ? 13.250 14.961 30.299 1.00 28.71 98 LEU A N 1
ATOM 753 C CA . LEU A 1 98 ? 14.076 14.552 31.432 1.00 29.37 98 LEU A CA 1
ATOM 754 C C . LEU A 1 98 ? 14.060 13.057 31.722 1.00 28.96 98 LEU A C 1
ATOM 755 O O . LEU A 1 98 ? 14.726 12.606 32.656 1.00 27.89 98 LEU A O 1
ATOM 760 N N . ILE A 1 99 ? 13.259 12.298 30.972 1.00 28.75 99 ILE A N 1
ATOM 761 C CA . ILE A 1 99 ? 13.133 10.852 31.189 1.00 28.53 99 ILE A CA 1
ATOM 762 C C . ILE A 1 99 ? 13.589 10.029 29.977 1.00 28.69 99 ILE A C 1
ATOM 763 O O . ILE A 1 99 ? 13.116 10.236 28.853 1.00 29.75 99 ILE A O 1
ATOM 768 N N . ALA A 1 100 ? 14.486 9.075 30.226 1.00 27.61 100 ALA A N 1
ATOM 769 C CA . ALA A 1 100 ? 15.004 8.198 29.178 1.00 27.18 100 ALA A CA 1
ATOM 770 C C . ALA A 1 100 ? 14.146 6.947 29.040 1.00 26.98 100 ALA A C 1
ATOM 771 O O . ALA A 1 100 ? 13.965 6.421 27.931 1.00 28.23 100 ALA A O 1
ATOM 773 N N . SER A 1 101 ? 13.637 6.473 30.177 1.00 25.60 101 SER A N 1
ATOM 774 C CA . SER A 1 101 ? 12.788 5.291 30.222 1.00 25.13 101 SER A CA 1
ATOM 775 C C . SER A 1 101 ? 11.902 5.228 31.451 1.00 24.26 101 SER A C 1
ATOM 776 O O . SER A 1 101 ? 12.259 5.737 32.513 1.00 24.32 101 SER A O 1
ATOM 779 N N . ALA A 1 102 ? 10.744 4.597 31.283 1.00 22.99 102 ALA A N 1
ATOM 780 C CA . ALA A 1 102 ? 9.791 4.407 32.360 1.00 22.85 102 ALA A CA 1
ATOM 781 C C . ALA A 1 102 ? 9.373 2.935 32.379 1.00 22.98 102 ALA A C 1
ATOM 782 O O . ALA A 1 102 ? 8.692 2.449 31.468 1.00 22.66 102 ALA A O 1
ATOM 784 N N . THR A 1 103 ? 9.840 2.225 33.404 1.00 23.04 103 THR A N 1
ATOM 785 C CA . THR A 1 103 ? 9.556 0.802 33.571 1.00 22.09 103 THR A CA 1
ATOM 786 C C . THR A 1 103 ? 8.658 0.534 34.772 1.00 22.19 103 THR A C 1
ATOM 787 O O . THR A 1 103 ? 8.968 0.972 35.879 1.00 22.18 103 THR A O 1
ATOM 791 N N . SER A 1 104 ? 7.560 -0.196 34.548 1.00 21.78 104 SER A N 1
ATOM 792 C CA . SER A 1 104 ? 6.623 -0.539 35.624 1.00 21.11 104 SER A CA 1
ATOM 793 C C . SER A 1 104 ? 6.670 -2.005 36.072 1.00 20.71 104 SER A C 1
ATOM 794 O O . SER A 1 104 ? 6.642 -2.921 35.255 1.00 20.33 104 SER A O 1
ATOM 797 N N . VAL A 1 105 ? 6.723 -2.205 37.388 1.00 20.93 105 VAL A N 1
ATOM 798 C CA . VAL A 1 105 ? 6.787 -3.538 37.992 1.00 20.44 105 VAL A CA 1
ATOM 799 C C . VAL A 1 105 ? 5.526 -3.771 38.828 1.00 20.47 105 VAL A C 1
ATOM 800 O O . VAL A 1 105 ? 5.343 -3.125 39.863 1.00 20.41 105 VAL A O 1
ATOM 804 N N . GLY A 1 106 ? 4.661 -4.676 38.353 1.00 20.43 106 GLY A N 1
ATOM 805 C CA . GLY A 1 106 ? 3.417 -5.012 39.036 1.00 19.78 106 GLY A CA 1
ATOM 806 C C . GLY A 1 106 ? 2.482 -3.843 39.256 1.00 20.52 106 GLY A C 1
ATOM 807 O O . GLY A 1 106 ? 1.877 -3.714 40.323 1.00 19.42 106 GLY A O 1
ATOM 808 N N . ALA A 1 107 ? 2.382 -2.994 38.235 1.00 20.94 107 ALA A N 1
ATOM 809 C CA . ALA A 1 107 ? 1.567 -1.790 38.278 1.00 21.14 107 ALA A CA 1
ATOM 810 C C . ALA A 1 107 ? 0.163 -1.906 37.690 1.00 22.08 107 ALA A C 1
ATOM 811 O O . ALA A 1 107 ? -0.006 -2.247 36.508 1.00 21.94 107 ALA A O 1
ATOM 813 N N . PRO A 1 108 ? -0.848 -1.617 38.536 1.00 21.49 108 PRO A N 1
ATOM 814 C CA . PRO A 1 108 ? -2.251 -1.601 38.139 1.00 20.62 108 PRO A CA 1
ATOM 815 C C . PRO A 1 108 ? -2.568 -0.408 37.276 1.00 19.72 108 PRO A C 1
ATOM 816 O O . PRO A 1 108 ? -3.227 0.552 37.769 1.00 19.19 108 PRO A O 1
ATOM 820 N N . HIS A 1 109 ? -2.146 -0.414 36.031 1.00 20.04 109 HIS A N 1
ATOM 821 C CA . HIS A 1 109 ? -2.405 0.743 35.141 1.00 20.70 109 HIS A CA 1
ATOM 822 C C . HIS A 1 109 ? -3.879 0.831 34.772 1.00 22.41 109 HIS A C 1
ATOM 823 O O . HIS A 1 109 ? -4.425 1.930 34.652 1.00 22.41 109 HIS A O 1
ATOM 830 N N . LYS A 1 110 ? -4.511 -0.335 34.596 1.00 23.54 110 LYS A N 1
ATOM 831 C CA . LYS A 1 110 ? -5.932 -0.412 34.249 1.00 24.28 110 LYS A CA 1
ATOM 832 C C . LYS A 1 110 ? -6.792 -0.852 35.436 1.00 24.73 110 LYS A C 1
ATOM 833 O O . LYS A 1 110 ? -7.941 -1.291 35.273 1.00 24.96 110 LYS A O 1
ATOM 839 N N . GLY A 1 111 ? -6.218 -0.681 36.631 1.00 25.01 111 GLY A N 1
ATOM 840 C CA . GLY A 1 111 ? -6.886 -1.009 37.877 1.00 23.19 111 GLY A CA 1
ATOM 841 C C . GLY A 1 111 ? -6.553 -2.326 38.539 1.00 24.16 111 GLY A C 1
ATOM 842 O O . GLY A 1 111 ? -5.993 -3.239 37.929 1.00 22.77 111 GLY A O 1
ATOM 843 N N . SER A 1 112 ? -6.885 -2.385 39.827 1.00 24.31 112 SER A N 1
ATOM 844 C CA . SER A 1 112 ? -6.701 -3.551 40.677 1.00 23.77 112 SER A CA 1
ATOM 845 C C . SER A 1 112 ? -8.099 -4.041 41.039 1.00 24.95 112 SER A C 1
ATOM 846 O O . SER A 1 112 ? -8.966 -3.232 41.400 1.00 25.08 112 SER A O 1
ATOM 849 N N . ASP A 1 113 ? -8.318 -5.356 40.960 1.00 25.78 113 ASP A N 1
ATOM 850 C CA . ASP A 1 113 ? -9.620 -5.932 41.297 1.00 27.52 113 ASP A CA 1
ATOM 851 C C . ASP A 1 113 ? -9.879 -5.851 42.797 1.00 27.33 113 ASP A C 1
ATOM 852 O O . ASP A 1 113 ? -11.032 -5.789 43.217 1.00 27.11 113 ASP A O 1
ATOM 857 N N . THR A 1 114 ? -8.795 -5.741 43.574 1.00 27.19 114 THR A N 1
ATOM 858 C CA . THR A 1 114 ? -8.858 -5.627 45.033 1.00 26.69 114 THR A CA 1
ATOM 859 C C . THR A 1 114 ? -9.361 -4.242 45.406 1.00 26.73 114 THR A C 1
ATOM 860 O O . THR A 1 114 ? -10.114 -4.089 46.372 1.00 27.19 114 THR A O 1
ATOM 864 N N . ALA A 1 115 ? -8.941 -3.246 44.623 1.00 26.41 115 ALA A N 1
ATOM 865 C CA . ALA A 1 115 ? -9.356 -1.864 44.822 1.00 25.75 115 ALA A CA 1
ATOM 866 C C . ALA A 1 115 ? -10.814 -1.728 44.376 1.00 25.85 115 ALA A C 1
ATOM 867 O O . ALA A 1 115 ? -11.599 -1.048 45.050 1.00 26.63 115 ALA A O 1
ATOM 869 N N . ASP A 1 116 ? -11.175 -2.439 43.294 1.00 24.95 116 ASP A N 1
ATOM 870 C CA . ASP A 1 116 ? -12.551 -2.478 42.759 1.00 25.38 116 ASP A CA 1
ATOM 871 C C . ASP A 1 116 ? -13.483 -3.156 43.766 1.00 25.00 116 ASP A C 1
ATOM 872 O O . ASP A 1 116 ? -14.642 -2.775 43.896 1.00 25.59 116 ASP A O 1
ATOM 877 N N . PHE A 1 117 ? -12.952 -4.152 44.475 1.00 24.82 117 PHE A N 1
ATOM 878 C CA . PHE A 1 117 ? -13.684 -4.900 45.501 1.00 25.22 117 PHE A CA 1
ATOM 879 C C . PHE A 1 117 ? -14.059 -3.954 46.652 1.00 24.57 117 PHE A C 1
ATOM 880 O O . PHE A 1 117 ? -15.171 -4.017 47.165 1.00 22.71 117 PHE A O 1
ATOM 888 N N . LEU A 1 118 ? -13.137 -3.060 47.013 1.00 25.43 118 LEU A N 1
ATOM 889 C CA . LEU A 1 118 ? -13.358 -2.082 48.089 1.00 26.12 118 LEU A CA 1
ATOM 890 C C . LEU A 1 118 ? -14.411 -1.005 47.771 1.00 25.91 118 LEU A C 1
ATOM 891 O O . LEU A 1 118 ? -14.849 -0.290 48.679 1.00 26.65 118 LEU A O 1
ATOM 896 N N . ARG A 1 119 ? -14.856 -0.939 46.508 1.00 25.98 119 ARG A N 1
ATOM 897 C CA . ARG A 1 119 ? -15.890 0.019 46.071 1.00 26.14 119 ARG A CA 1
ATOM 898 C C . ARG A 1 119 ? -17.279 -0.391 46.563 1.00 27.00 119 ARG A C 1
ATOM 899 O O . ARG A 1 119 ? -18.238 0.388 46.463 1.00 28.09 119 ARG A O 1
ATOM 907 N N . GLN A 1 120 ? -17.359 -1.607 47.117 1.00 27.11 120 GLN A N 1
ATOM 908 C CA . GLN A 1 120 ? -18.580 -2.172 47.704 1.00 27.45 120 GLN A CA 1
ATOM 909 C C . GLN A 1 120 ? -18.960 -1.396 48.962 1.00 26.80 120 GLN A C 1
ATOM 910 O O . GLN A 1 120 ? -20.117 -1.413 49.382 1.00 26.87 120 GLN A O 1
ATOM 916 N N . ILE A 1 121 ? -17.965 -0.737 49.564 1.00 26.67 121 ILE A N 1
ATOM 917 C CA . ILE A 1 121 ? -18.161 0.099 50.752 1.00 26.59 121 ILE A CA 1
ATOM 918 C C . ILE A 1 121 ? -18.858 1.371 50.224 1.00 26.17 121 ILE A C 1
ATOM 919 O O . ILE A 1 121 ? -18.309 2.060 49.355 1.00 25.37 121 ILE A O 1
ATOM 924 N N . PRO A 1 122 ? -20.087 1.667 50.714 1.00 25.58 122 PRO A N 1
ATOM 925 C CA . PRO A 1 122 ? -20.856 2.844 50.283 1.00 25.75 122 PRO A CA 1
ATOM 926 C C . PRO A 1 122 ? -20.164 4.189 50.553 1.00 26.35 122 PRO A C 1
ATOM 927 O O . PRO A 1 122 ? -19.622 4.399 51.644 1.00 24.28 122 PRO A O 1
ATOM 931 N N . PRO A 1 123 ? -20.117 5.090 49.535 1.00 27.69 123 PRO A N 1
ATOM 932 C CA . PRO A 1 123 ? -19.482 6.410 49.701 1.00 28.05 123 PRO A CA 1
ATOM 933 C C . PRO A 1 123 ? -20.092 7.221 50.845 1.00 28.01 123 PRO A C 1
ATOM 934 O O . PRO A 1 123 ? -21.305 7.173 51.083 1.00 27.91 123 PRO A O 1
ATOM 938 N N . GLY A 1 124 ? -19.211 7.820 51.639 1.00 28.33 124 GLY A N 1
ATOM 939 C CA . GLY A 1 124 ? -19.632 8.624 52.772 1.00 28.27 124 GLY A CA 1
ATOM 940 C C . GLY A 1 124 ? -20.114 7.894 54.013 1.00 28.26 124 GLY A C 1
ATOM 941 O O . GLY A 1 124 ? -20.499 8.540 54.987 1.00 29.29 124 GLY A O 1
ATOM 942 N N . SER A 1 125 ? -20.068 6.562 53.986 1.00 27.75 125 SER A N 1
ATOM 943 C CA . SER A 1 125 ? -20.503 5.721 55.099 1.00 27.15 125 SER A CA 1
ATOM 944 C C . SER A 1 125 ? -19.524 5.685 56.266 1.00 27.17 125 SER A C 1
ATOM 945 O O . SER A 1 125 ? -18.411 6.214 56.180 1.00 27.60 125 SER A O 1
ATOM 948 N N . ALA A 1 126 ? -19.948 5.012 57.338 1.00 27.41 126 ALA A N 1
ATOM 949 C CA . ALA A 1 126 ? -19.148 4.832 58.546 1.00 27.86 126 ALA A CA 1
ATOM 950 C C . ALA A 1 126 ? -17.967 3.922 58.223 1.00 28.00 126 ALA A C 1
ATOM 951 O O . ALA A 1 126 ? -16.838 4.194 58.633 1.00 28.89 126 ALA A O 1
ATOM 953 N N . GLY A 1 127 ? -18.238 2.886 57.424 1.00 28.51 127 GLY A N 1
ATOM 954 C CA . GLY A 1 127 ? -17.222 1.930 57.004 1.00 28.12 127 GLY A CA 1
ATOM 955 C C . GLY A 1 127 ? -16.088 2.552 56.202 1.00 28.60 127 GLY A C 1
ATOM 956 O O . GLY A 1 127 ? -14.930 2.169 56.364 1.00 28.82 127 GLY A O 1
ATOM 957 N N . GLU A 1 128 ? -16.421 3.554 55.385 1.00 28.51 128 GLU A N 1
ATOM 958 C CA . GLU A 1 128 ? -15.449 4.273 54.567 1.00 27.67 128 GLU A CA 1
ATOM 959 C C . GLU A 1 128 ? -14.573 5.139 55.462 1.00 27.81 128 GLU A C 1
ATOM 960 O O . GLU A 1 128 ? -13.351 5.145 55.323 1.00 27.10 128 GLU A O 1
ATOM 966 N N . ALA A 1 129 ? -15.219 5.819 56.408 1.00 27.73 129 ALA A N 1
ATOM 967 C CA . ALA A 1 129 ? -14.553 6.695 57.364 1.00 27.89 129 ALA A CA 1
ATOM 968 C C . ALA A 1 129 ? -13.543 5.941 58.226 1.00 28.85 129 ALA A C 1
ATOM 969 O O . ALA A 1 129 ? -12.430 6.433 58.441 1.00 29.73 129 ALA A O 1
ATOM 971 N N . VAL A 1 130 ? -13.898 4.724 58.652 1.00 29.30 130 VAL A N 1
ATOM 972 C CA . VAL A 1 130 ? -12.987 3.933 59.480 1.00 30.75 130 VAL A CA 1
ATOM 973 C C . VAL A 1 130 ? -11.894 3.209 58.675 1.00 30.89 130 VAL A C 1
ATOM 974 O O . VAL A 1 130 ? -10.773 3.083 59.160 1.00 31.42 130 VAL A O 1
ATOM 978 N N . LEU A 1 131 ? -12.199 2.805 57.435 1.00 31.30 131 LEU A N 1
ATOM 979 C CA . LEU A 1 131 ? -11.217 2.135 56.564 1.00 31.66 131 LEU A CA 1
ATOM 980 C C . LEU A 1 131 ? -10.144 3.140 56.123 1.00 32.00 131 LEU A C 1
ATOM 981 O O . LEU A 1 131 ? -8.941 2.846 56.193 1.00 30.94 131 LEU A O 1
ATOM 986 N N . SER A 1 132 ? -10.596 4.326 55.702 1.00 31.61 132 SER A N 1
ATOM 987 C CA . SER A 1 132 ? -9.702 5.388 55.257 1.00 32.36 132 SER A CA 1
ATOM 988 C C . SER A 1 132 ? -8.870 5.912 56.420 1.00 31.64 132 SER A C 1
ATOM 989 O O . SER A 1 132 ? -7.661 6.043 56.297 1.00 31.13 132 SER A O 1
ATOM 992 N N . GLY A 1 133 ? -9.518 6.108 57.569 1.00 31.08 133 GLY A N 1
ATOM 993 C CA . GLY A 1 133 ? -8.834 6.587 58.761 1.00 30.58 133 GLY A CA 1
ATOM 994 C C . GLY A 1 133 ? -7.748 5.636 59.229 1.00 29.79 133 GLY A C 1
ATOM 995 O O . GLY A 1 133 ? -6.663 6.073 59.611 1.00 30.22 133 GLY A O 1
ATOM 996 N N . LEU A 1 134 ? -8.017 4.339 59.089 1.00 29.51 134 LEU A N 1
ATOM 997 C CA . LEU A 1 134 ? -7.097 3.277 59.492 1.00 30.01 134 LEU A CA 1
ATOM 998 C C . LEU A 1 134 ? -5.907 3.120 58.554 1.00 28.44 134 LEU A C 1
ATOM 999 O O . LEU A 1 134 ? -4.779 2.928 59.019 1.00 28.78 134 LEU A O 1
ATOM 1004 N N . VAL A 1 135 ? -6.165 3.157 57.245 1.00 26.37 135 VAL A N 1
ATOM 1005 C CA . VAL A 1 135 ? -5.101 3.046 56.243 1.00 25.44 135 VAL A CA 1
ATOM 1006 C C . VAL A 1 135 ? -4.252 4.332 56.288 1.00 25.19 135 VAL A C 1
ATOM 1007 O O . VAL A 1 135 ? -3.030 4.276 56.137 1.00 24.90 135 VAL A O 1
ATOM 1011 N N . ASN A 1 136 ? -4.903 5.465 56.568 1.00 25.31 136 ASN A N 1
ATOM 1012 C CA . ASN A 1 136 ? -4.234 6.765 56.699 1.00 25.53 136 ASN A CA 1
ATOM 1013 C C . ASN A 1 136 ? -3.284 6.744 57.894 1.00 26.06 136 ASN A C 1
ATOM 1014 O O . ASN A 1 136 ? -2.198 7.326 57.833 1.00 26.05 136 ASN A O 1
ATOM 1019 N N . SER A 1 137 ? -3.672 6.000 58.935 1.00 25.87 137 SER A N 1
ATOM 1020 C CA . SER A 1 137 ? -2.877 5.851 60.155 1.00 26.55 137 SER A CA 1
ATOM 1021 C C . SER A 1 137 ? -1.637 5.036 59.880 1.00 26.02 137 SER A C 1
ATOM 1022 O O . SER A 1 137 ? -0.547 5.387 60.335 1.00 28.06 137 SER A O 1
ATOM 1025 N N . LEU A 1 138 ? -1.806 3.983 59.083 1.00 25.71 138 LEU A N 1
ATOM 1026 C CA . LEU A 1 138 ? -0.717 3.087 58.697 1.00 25.18 138 LEU A CA 1
ATOM 1027 C C . LEU A 1 138 ? 0.291 3.825 57.800 1.00 24.53 138 LEU A C 1
ATOM 1028 O O . LEU A 1 138 ? 1.504 3.725 58.012 1.00 23.68 138 LEU A O 1
ATOM 1033 N N . GLY A 1 139 ? -0.232 4.643 56.881 1.00 24.29 139 GLY A N 1
ATOM 1034 C CA . GLY A 1 139 ? 0.597 5.432 55.980 1.00 23.19 139 GLY A CA 1
ATOM 1035 C C . GLY A 1 139 ? 1.369 6.475 56.764 1.00 23.63 139 GLY A C 1
ATOM 1036 O O . GLY A 1 139 ? 2.558 6.687 56.512 1.00 23.29 139 GLY A O 1
ATOM 1037 N N . ALA A 1 140 ? 0.699 7.061 57.764 1.00 23.81 140 ALA A N 1
ATOM 1038 C CA . ALA A 1 140 ? 1.272 8.072 58.661 1.00 23.25 140 ALA A CA 1
ATOM 1039 C C . ALA A 1 140 ? 2.413 7.476 59.478 1.00 23.80 140 ALA A C 1
ATOM 1040 O O . ALA A 1 140 ? 3.440 8.127 59.669 1.00 23.43 140 ALA A O 1
ATOM 1042 N N . LEU A 1 141 ? 2.235 6.220 59.903 1.00 23.84 141 LEU A N 1
ATOM 1043 C CA . LEU A 1 141 ? 3.232 5.485 60.684 1.00 24.45 141 LEU A CA 1
ATOM 1044 C C . LEU A 1 141 ? 4.447 5.167 59.822 1.00 24.72 141 LEU A C 1
ATOM 1045 O O . LEU A 1 141 ? 5.583 5.330 60.262 1.00 25.48 141 LEU A O 1
ATOM 1050 N N . ILE A 1 142 ? 4.192 4.755 58.582 1.00 25.57 142 ILE A N 1
ATOM 1051 C CA . ILE A 1 142 ? 5.252 4.409 57.631 1.00 26.15 142 ILE A CA 1
ATOM 1052 C C . ILE A 1 142 ? 6.071 5.652 57.279 1.00 25.07 142 ILE A C 1
ATOM 1053 O O . ILE A 1 142 ? 7.298 5.590 57.214 1.00 24.03 142 ILE A O 1
ATOM 1058 N N . SER A 1 143 ? 5.381 6.787 57.180 1.00 24.59 143 SER A N 1
ATOM 1059 C CA . SER A 1 143 ? 6.001 8.061 56.853 1.00 24.75 143 SER A CA 1
ATOM 1060 C C . SER A 1 143 ? 6.878 8.551 57.994 1.00 25.43 143 SER A C 1
ATOM 1061 O O . SER A 1 143 ? 7.961 9.077 57.751 1.00 25.56 143 SER A O 1
ATOM 1064 N N . PHE A 1 144 ? 6.410 8.375 59.230 1.00 26.61 144 PHE A N 1
ATOM 1065 C CA . PHE A 1 144 ? 7.171 8.786 60.409 1.00 28.38 144 PHE A CA 1
ATOM 1066 C C . PHE A 1 144 ? 8.434 7.933 60.595 1.00 28.27 144 PHE A C 1
ATOM 1067 O O . PHE A 1 144 ? 9.513 8.478 60.820 1.00 28.09 144 PHE A O 1
ATOM 1075 N N . LEU A 1 145 ? 8.291 6.609 60.482 1.00 28.48 145 LEU A N 1
ATOM 1076 C CA . LEU A 1 145 ? 9.413 5.671 60.652 1.00 28.90 145 LEU A CA 1
ATOM 1077 C C . LEU A 1 145 ? 10.458 5.742 59.550 1.00 30.30 145 LEU A C 1
ATOM 1078 O O . LEU A 1 145 ? 11.580 5.259 59.714 1.00 31.69 145 LEU A O 1
ATOM 1083 N N . SER A 1 146 ? 10.091 6.411 58.461 1.00 31.85 146 SER A N 1
ATOM 1084 C CA . SER A 1 146 ? 10.939 6.569 57.291 1.00 33.17 146 SER A CA 1
ATOM 1085 C C . SER A 1 146 ? 11.492 7.943 57.052 1.00 34.03 146 SER A C 1
ATOM 1086 O O . SER A 1 146 ? 12.640 8.105 56.610 1.00 35.58 146 SER A O 1
ATOM 1089 N N . SER A 1 147 ? 10.707 8.925 57.312 1.00 34.64 147 SER A N 1
ATOM 1090 C CA . SER A 1 147 ? 11.157 10.262 57.031 1.00 35.75 147 SER A CA 1
ATOM 1091 C C . SER A 1 147 ? 11.213 11.165 58.299 1.00 35.74 147 SER A C 1
ATOM 1092 O O . SER A 1 147 ? 12.003 12.121 58.372 1.00 36.62 147 SER A O 1
ATOM 1095 N N . GLY A 1 148 ? 10.365 10.873 59.284 1.00 35.50 148 GLY A N 1
ATOM 1096 C CA . GLY A 1 148 ? 10.334 11.632 60.567 1.00 36.10 148 GLY A CA 1
ATOM 1097 C C . GLY A 1 148 ? 9.135 12.604 60.634 1.00 36.57 148 GLY A C 1
ATOM 1098 O O . GLY A 1 148 ? 9.052 13.463 61.528 1.00 37.32 148 GLY A O 1
ATOM 1099 N N . SER A 1 149 ? 8.229 12.443 59.684 1.00 36.63 149 SER A N 1
ATOM 1100 C CA . SER A 1 149 ? 7.004 13.268 59.583 1.00 35.89 149 SER A CA 1
ATOM 1101 C C . SER A 1 149 ? 5.826 12.382 59.208 1.00 36.04 149 SER A C 1
ATOM 1102 O O . SER A 1 149 ? 5.988 11.395 58.503 1.00 34.90 149 SER A O 1
ATOM 1105 N N . THR A 1 150 ? 4.640 12.786 59.660 1.00 36.41 150 THR A N 1
ATOM 1106 C CA . THR A 1 150 ? 3.372 12.107 59.394 1.00 35.92 150 THR A CA 1
ATOM 1107 C C . THR A 1 150 ? 3.014 12.163 57.896 1.00 34.95 150 THR A C 1
ATOM 1108 O O . THR A 1 150 ? 2.455 11.205 57.360 1.00 35.33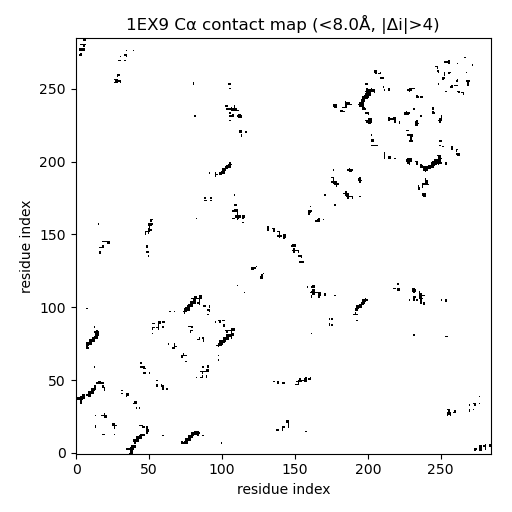 150 THR A O 1
ATOM 1112 N N . GLY A 1 151 ? 3.363 13.273 57.236 1.00 33.44 151 GLY A N 1
ATOM 1113 C CA . GLY A 1 151 ? 3.054 13.467 55.822 1.00 32.21 151 GLY A CA 1
ATOM 1114 C C . GLY A 1 151 ? 1.567 13.745 55.651 1.00 31.97 151 GLY A C 1
ATOM 1115 O O . GLY A 1 151 ? 0.851 13.908 56.643 1.00 32.34 151 GLY A O 1
ATOM 1116 N N . THR A 1 152 ? 1.106 13.866 54.411 1.00 31.23 152 THR A N 1
ATOM 1117 C CA . THR A 1 152 ? -0.315 14.076 54.166 1.00 30.29 152 THR A CA 1
ATOM 1118 C C . THR A 1 152 ? -0.839 12.773 53.582 1.00 28.85 152 THR A C 1
ATOM 1119 O O . THR A 1 152 ? -0.376 12.290 52.543 1.00 28.89 152 THR A O 1
ATOM 1123 N N . GLN A 1 153 ? -1.755 12.176 54.328 1.00 27.34 153 GLN A N 1
ATOM 1124 C CA . GLN A 1 153 ? -2.341 10.903 53.974 1.00 26.38 153 GLN A CA 1
ATOM 1125 C C . GLN A 1 153 ? -3.788 10.973 53.483 1.00 25.67 153 GLN A C 1
ATOM 1126 O O . GLN A 1 153 ? -4.698 11.417 54.192 1.00 25.03 153 GLN A O 1
ATOM 1132 N N . ASN A 1 154 ? -3.962 10.511 52.247 1.00 25.44 154 ASN A N 1
ATOM 1133 C CA . ASN A 1 154 ? -5.231 10.506 51.531 1.00 25.20 154 ASN A CA 1
ATOM 1134 C C . ASN A 1 154 ? -5.429 9.132 50.859 1.00 25.58 154 ASN A C 1
ATOM 1135 O O . ASN A 1 154 ? -5.160 8.957 49.661 1.00 25.21 154 ASN A O 1
ATOM 1140 N N . SER A 1 155 ? -5.934 8.172 51.633 1.00 25.68 155 SER A N 1
ATOM 1141 C CA . SER A 1 155 ? -6.163 6.818 51.128 1.00 25.64 155 SER A CA 1
ATOM 1142 C C . SER A 1 155 ? -7.308 6.708 50.121 1.00 26.09 155 SER A C 1
ATOM 1143 O O . SER A 1 155 ? -7.289 5.828 49.256 1.00 26.62 155 SER A O 1
ATOM 1146 N N . LEU A 1 156 ? -8.270 7.629 50.210 1.00 26.07 156 LEU A N 1
ATOM 1147 C CA . LEU A 1 156 ? -9.410 7.672 49.287 1.00 26.36 156 LEU A CA 1
ATOM 1148 C C . LEU A 1 156 ? -8.919 8.055 47.898 1.00 27.23 156 LEU A C 1
ATOM 1149 O O . LEU A 1 156 ? -9.472 7.610 46.893 1.00 28.10 156 LEU A O 1
ATOM 1154 N N . GLY A 1 157 ? -7.837 8.837 47.877 1.00 27.75 157 GLY A N 1
ATOM 1155 C CA . GLY A 1 157 ? -7.212 9.272 46.643 1.00 27.66 157 GLY A CA 1
ATOM 1156 C C . GLY A 1 157 ? -6.359 8.171 46.037 1.00 28.12 157 GLY A C 1
ATOM 1157 O O . GLY A 1 157 ? -6.211 8.129 44.811 1.00 28.33 157 GLY A O 1
ATOM 1158 N N . SER A 1 158 ? -5.790 7.303 46.889 1.00 27.91 158 SER A N 1
ATOM 1159 C CA . SER A 1 158 ? -4.972 6.159 46.445 1.00 27.84 158 SER A CA 1
ATOM 1160 C C . SER A 1 158 ? -5.880 5.157 45.797 1.00 27.77 158 SER A C 1
ATOM 1161 O O . SER A 1 158 ? -5.666 4.783 44.657 1.00 27.22 158 SER A O 1
ATOM 1164 N N . LEU A 1 159 ? -6.930 4.785 46.530 1.00 29.30 159 LEU A N 1
ATOM 1165 C CA . LEU A 1 159 ? -7.927 3.826 46.071 1.00 30.59 159 LEU A CA 1
ATOM 1166 C C . LEU A 1 159 ? -8.659 4.244 44.793 1.00 30.30 159 LEU A C 1
ATOM 1167 O O . LEU A 1 159 ? -8.979 3.393 43.969 1.00 32.03 159 LEU A O 1
ATOM 1172 N N . GLU A 1 160 ? -8.839 5.551 44.596 1.00 29.40 160 GLU A N 1
ATOM 1173 C CA . GLU A 1 160 ? -9.506 6.073 43.403 1.00 29.30 160 GLU A CA 1
ATOM 1174 C C . GLU A 1 160 ? -8.585 5.943 42.186 1.00 28.97 160 GLU A C 1
ATOM 1175 O O . GLU A 1 160 ? -9.038 5.593 41.104 1.00 29.12 160 GLU A O 1
ATOM 1181 N N . SER A 1 161 ? -7.287 6.152 42.406 1.00 27.60 161 SER A N 1
ATOM 1182 C CA . SER A 1 161 ? -6.271 6.045 41.361 1.00 25.94 161 SER A CA 1
ATOM 1183 C C . SER A 1 161 ? -5.962 4.581 41.022 1.00 25.21 161 SER A C 1
ATOM 1184 O O . SER A 1 161 ? -5.525 4.266 39.911 1.00 24.72 161 SER A O 1
ATOM 1187 N N . LEU A 1 162 ? -6.198 3.699 41.993 1.00 24.84 162 LEU A N 1
ATOM 1188 C CA . LEU A 1 162 ? -5.934 2.274 41.849 1.00 23.74 162 LEU A CA 1
ATOM 1189 C C . LEU A 1 162 ? -7.099 1.399 41.400 1.00 23.64 162 LEU A C 1
ATOM 1190 O O . LEU A 1 162 ? -6.906 0.201 41.180 1.00 23.30 162 LEU A O 1
ATOM 1195 N N . ASN A 1 163 ? -8.311 1.960 41.323 1.00 24.01 163 ASN A N 1
ATOM 1196 C CA . ASN A 1 163 ? -9.459 1.176 40.863 1.00 24.69 163 ASN A CA 1
ATOM 1197 C C . ASN A 1 163 ? -9.611 1.333 39.350 1.00 25.23 163 ASN A C 1
ATOM 1198 O O . ASN A 1 163 ? -9.065 2.269 38.779 1.00 25.60 163 ASN A O 1
ATOM 1203 N N . SER A 1 164 ? -10.329 0.414 38.713 1.00 26.84 164 SER A N 1
ATOM 1204 C CA . SER A 1 164 ? -10.524 0.408 37.256 1.00 28.44 164 SER A CA 1
ATOM 1205 C C . SER A 1 164 ? -11.080 1.677 36.628 1.00 29.75 164 SER A C 1
ATOM 1206 O O . SER A 1 164 ? -10.662 2.053 35.532 1.00 30.77 164 SER A O 1
ATOM 1209 N N . GLU A 1 165 ? -11.999 2.336 37.336 1.00 30.90 165 GLU A N 1
ATOM 1210 C CA . GLU A 1 165 ? -12.618 3.576 36.869 1.00 31.42 165 GLU A CA 1
ATOM 1211 C C . GLU A 1 165 ? -11.614 4.740 36.888 1.00 30.35 165 GLU A C 1
ATOM 1212 O O . GLU A 1 165 ? -11.390 5.377 35.856 1.00 30.57 165 GLU A O 1
ATOM 1218 N N . GLY A 1 166 ? -11.010 4.981 38.056 1.00 29.20 166 GLY A N 1
ATOM 1219 C CA . GLY A 1 166 ? -10.039 6.054 38.236 1.00 28.00 166 GLY A CA 1
ATOM 1220 C C . GLY A 1 166 ? -8.742 5.882 37.470 1.00 27.65 166 GLY A C 1
ATOM 1221 O O . GLY A 1 166 ? -8.131 6.865 37.041 1.00 26.76 166 GLY A O 1
ATOM 1222 N N . ALA A 1 167 ? -8.341 4.625 37.275 1.00 27.42 167 ALA A N 1
ATOM 1223 C CA . ALA A 1 167 ? -7.137 4.293 36.515 1.00 27.54 167 ALA A CA 1
ATOM 1224 C C . ALA A 1 167 ? -7.391 4.650 35.047 1.00 27.76 167 ALA A C 1
ATOM 1225 O O . ALA A 1 167 ? -6.522 5.224 34.386 1.00 27.73 167 ALA A O 1
ATOM 1227 N N . ALA A 1 168 ? -8.625 4.393 34.592 1.00 27.90 168 ALA A N 1
ATOM 1228 C CA . ALA A 1 168 ? -9.066 4.698 33.221 1.00 28.79 168 ALA A CA 1
ATOM 1229 C C . ALA A 1 168 ? -9.115 6.220 33.002 1.00 28.17 168 ALA A C 1
ATOM 1230 O O . ALA A 1 168 ? -8.749 6.698 31.929 1.00 27.31 168 ALA A O 1
ATOM 1232 N N . ARG A 1 169 ? -9.496 6.968 34.046 1.00 28.36 169 ARG A N 1
ATOM 1233 C CA . ARG A 1 169 ? -9.539 8.437 33.986 1.00 29.69 169 ARG A CA 1
ATOM 1234 C C . ARG A 1 169 ? -8.111 8.995 33.866 1.00 28.85 169 ARG A C 1
ATOM 1235 O O . ARG A 1 169 ? -7.879 9.933 33.103 1.00 28.82 169 ARG A O 1
ATOM 1243 N N . PHE A 1 170 ? -7.158 8.344 34.552 1.00 27.41 170 PHE A N 1
ATOM 1244 C CA . PHE A 1 170 ? -5.737 8.722 34.534 1.00 25.22 170 PHE A CA 1
ATOM 1245 C C . PHE A 1 170 ? -5.125 8.346 33.190 1.00 24.54 170 PHE A C 1
ATOM 1246 O O . PHE A 1 170 ? -4.343 9.115 32.633 1.00 24.43 170 PHE A O 1
ATOM 1254 N N . ASN A 1 171 ? -5.475 7.158 32.693 1.00 24.78 171 ASN A N 1
ATOM 1255 C CA . ASN A 1 171 ? -4.973 6.653 31.408 1.00 24.74 171 ASN A CA 1
ATOM 1256 C C . ASN A 1 171 ? -5.439 7.505 30.231 1.00 24.59 171 ASN A C 1
ATOM 1257 O O . ASN A 1 171 ? -4.737 7.621 29.235 1.00 24.82 171 ASN A O 1
ATOM 1262 N N . ALA A 1 172 ? -6.610 8.124 30.370 1.00 24.71 172 ALA A N 1
ATOM 1263 C CA . ALA A 1 172 ? -7.167 8.990 29.337 1.00 25.51 172 ALA A CA 1
ATOM 1264 C C . ALA A 1 172 ? -6.326 10.267 29.235 1.00 26.71 172 ALA A C 1
ATOM 1265 O O . ALA A 1 172 ? -5.961 10.698 28.135 1.00 26.46 172 ALA A O 1
ATOM 1267 N N . LYS A 1 173 ? -5.932 10.786 30.399 1.00 27.11 173 LYS A N 1
ATOM 1268 C CA . LYS A 1 173 ? -5.135 12.005 30.504 1.00 28.93 173 LYS A CA 1
ATOM 1269 C C . LYS A 1 173 ? -3.660 11.811 30.117 1.00 29.17 173 LYS A C 1
ATOM 1270 O O . LYS A 1 173 ? -3.063 12.678 29.474 1.00 30.52 173 LYS A O 1
ATOM 1276 N N . TYR A 1 174 ? -3.091 10.660 30.486 1.00 29.30 174 TYR A N 1
ATOM 1277 C CA . TYR A 1 174 ? -1.689 10.311 30.187 1.00 28.30 174 TYR A CA 1
ATOM 1278 C C . TYR A 1 174 ? -1.660 8.903 29.542 1.00 27.67 174 TYR A C 1
ATOM 1279 O O . TYR A 1 174 ? -1.315 7.916 30.208 1.00 27.08 174 TYR A O 1
ATOM 1288 N N . PRO A 1 175 ? -1.956 8.809 28.218 1.00 26.60 175 PRO A N 1
ATOM 1289 C CA . PRO A 1 175 ? -1.989 7.543 27.467 1.00 25.32 175 PRO A CA 1
ATOM 1290 C C . PRO A 1 175 ? -0.686 6.869 27.028 1.00 24.15 175 PRO A C 1
ATOM 1291 O O . PRO A 1 175 ? -0.709 5.722 26.590 1.00 24.15 175 PRO A O 1
ATOM 1295 N N . GLN A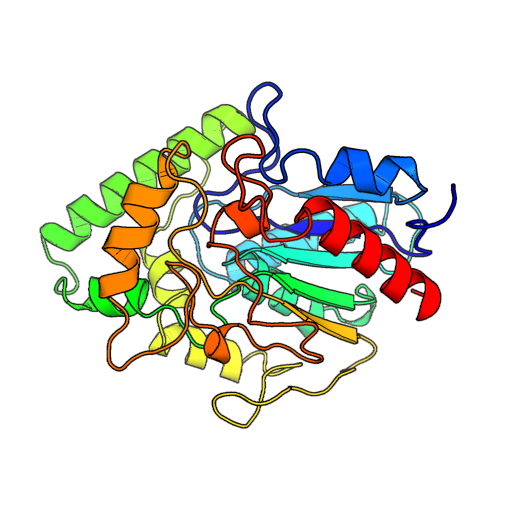 1 176 ? 0.430 7.581 27.146 1.00 23.98 176 GLN A N 1
ATOM 1296 C CA . GLN A 1 176 ? 1.758 7.102 26.737 1.00 24.28 176 GLN A CA 1
ATOM 1297 C C . GLN A 1 176 ? 2.101 5.710 27.293 1.00 24.89 176 GLN A C 1
ATOM 1298 O O . GLN A 1 176 ? 2.064 5.470 28.504 1.00 24.51 176 GLN A O 1
ATOM 1304 N N . GLY A 1 177 ? 2.422 4.839 26.336 1.00 24.91 177 GLY A N 1
ATOM 1305 C CA . GLY A 1 177 ? 2.853 3.448 26.580 1.00 25.96 177 GLY A CA 1
ATOM 1306 C C . GLY A 1 177 ? 1.702 2.510 27.022 1.00 27.14 177 GLY A C 1
ATOM 1307 O O . GLY A 1 177 ? 1.905 1.314 27.261 1.00 26.94 177 GLY A O 1
ATOM 1308 N N . ILE A 1 178 ? 0.489 3.019 27.142 1.00 27.00 178 ILE A N 1
ATOM 1309 C CA . ILE A 1 178 ? -0.654 2.176 27.584 1.00 26.76 178 ILE A CA 1
ATOM 1310 C C . ILE A 1 178 ? -1.209 1.390 26.391 1.00 28.19 178 ILE A C 1
ATOM 1311 O O . ILE A 1 178 ? -1.317 1.932 25.289 1.00 28.28 178 ILE A O 1
ATOM 1316 N N . PRO A 1 179 ? -1.456 0.070 26.571 1.00 29.17 179 PRO A N 1
ATOM 1317 C CA . PRO A 1 179 ? -1.996 -0.780 25.503 1.00 29.45 179 PRO A CA 1
ATOM 1318 C C . PRO A 1 179 ? -3.429 -0.409 25.125 1.00 30.13 179 PRO A C 1
ATOM 1319 O O . PRO A 1 179 ? -4.276 -0.206 25.999 1.00 30.19 179 PRO A O 1
ATOM 1323 N N . THR A 1 180 ? -3.675 -0.312 23.818 1.00 31.11 180 THR A N 1
ATOM 1324 C CA . THR A 1 180 ? -4.986 0.029 23.257 1.00 31.74 180 THR A CA 1
ATOM 1325 C C . THR A 1 180 ? -5.941 -1.150 23.394 1.00 30.75 180 THR A C 1
ATOM 1326 O O . THR A 1 180 ? -7.163 -0.978 23.412 1.00 31.12 180 THR A O 1
ATOM 1330 N N . SER A 1 181 ? -5.355 -2.344 23.476 1.00 29.47 181 SER A N 1
ATOM 1331 C CA . SER A 1 181 ? -6.096 -3.585 23.651 1.00 29.31 181 SER A CA 1
ATOM 1332 C C . SER A 1 181 ? -6.107 -3.894 25.142 1.00 28.86 181 SER A C 1
ATOM 1333 O O . SER A 1 181 ? -5.277 -3.378 25.890 1.00 29.63 181 SER A O 1
ATOM 1336 N N . ALA A 1 182 ? -7.010 -4.781 25.547 1.00 28.99 182 ALA A N 1
ATOM 1337 C CA . ALA A 1 182 ? -7.170 -5.196 26.938 1.00 29.67 182 ALA A CA 1
ATOM 1338 C C . ALA A 1 182 ? -5.943 -5.848 27.604 1.00 29.76 182 ALA A C 1
ATOM 1339 O O . ALA A 1 182 ? -5.685 -5.599 28.785 1.00 31.29 182 ALA A O 1
ATOM 1341 N N . CYS A 1 183 ? -5.160 -6.611 26.834 1.00 29.07 183 CYS A N 1
ATOM 1342 C CA . CYS A 1 183 ? -4.000 -7.330 27.378 1.00 27.50 183 CYS A CA 1
ATOM 1343 C C . CYS A 1 183 ? -2.792 -7.484 26.434 1.00 26.16 183 CYS A C 1
ATOM 1344 O O . CYS A 1 183 ? -2.025 -8.450 26.532 1.00 24.71 183 CYS A O 1
ATOM 1347 N N . GLY A 1 184 ? -2.641 -6.541 25.507 1.00 25.42 184 GLY A N 1
ATOM 1348 C CA . GLY A 1 184 ? -1.521 -6.572 24.582 1.00 25.02 184 GLY A CA 1
ATOM 1349 C C . GLY A 1 184 ? -0.432 -5.642 25.066 1.00 25.27 184 GLY A C 1
ATOM 1350 O O . GLY A 1 184 ? -0.386 -5.309 26.250 1.00 24.95 184 GLY A O 1
ATOM 1351 N N . GLU A 1 185 ? 0.424 -5.206 24.147 1.00 25.64 185 GLU A N 1
ATOM 1352 C CA . GLU A 1 185 ? 1.519 -4.299 24.470 1.00 26.73 185 GLU A CA 1
ATOM 1353 C C . GLU A 1 185 ? 1.214 -2.863 24.056 1.00 27.16 185 GLU A C 1
ATOM 1354 O O . GLU A 1 185 ? 0.264 -2.613 23.307 1.00 28.75 185 GLU A O 1
ATOM 1360 N N . GLY A 1 186 ? 1.978 -1.922 24.610 1.00 26.29 186 GLY A N 1
ATOM 1361 C CA . GLY A 1 186 ? 1.824 -0.518 24.259 1.00 25.85 186 GLY A CA 1
ATOM 1362 C C . GLY A 1 186 ? 2.996 -0.082 23.395 1.00 25.65 186 GLY A C 1
ATOM 1363 O O . GLY A 1 186 ? 3.917 -0.877 23.162 1.00 25.34 186 GLY A O 1
ATOM 1364 N N . ALA A 1 187 ? 2.985 1.169 22.932 1.00 25.23 187 ALA A N 1
ATOM 1365 C CA . ALA A 1 187 ? 4.067 1.705 22.099 1.00 25.23 187 ALA A CA 1
ATOM 1366 C C . ALA A 1 187 ? 5.378 1.679 22.899 1.00 25.73 187 ALA A C 1
ATOM 1367 O O . ALA A 1 187 ? 5.400 2.071 24.068 1.00 24.86 187 ALA A O 1
ATOM 1369 N N . TYR A 1 188 ? 6.433 1.137 22.286 1.00 26.61 188 TYR A N 1
ATOM 1370 C CA . TYR A 1 188 ? 7.745 0.986 22.930 1.00 28.00 188 TYR A CA 1
ATOM 1371 C C . TYR A 1 188 ? 8.458 2.285 23.286 1.00 29.11 188 TYR A C 1
ATOM 1372 O O . TYR A 1 188 ? 9.131 2.354 24.309 1.00 28.89 188 TYR A O 1
ATOM 1381 N N . LYS A 1 189 ? 8.268 3.316 22.464 1.00 30.26 189 LYS A N 1
ATOM 1382 C CA . LYS A 1 189 ? 8.906 4.609 22.682 1.00 30.14 189 LYS A CA 1
ATOM 1383 C C . LYS A 1 189 ? 7.982 5.769 22.293 1.00 29.58 189 LYS A C 1
ATOM 1384 O O . LYS A 1 189 ? 7.594 5.894 21.129 1.00 30.15 189 LYS A O 1
ATOM 1390 N N . VAL A 1 190 ? 7.569 6.568 23.278 1.00 28.14 190 VAL A N 1
ATOM 1391 C CA . VAL A 1 190 ? 6.716 7.736 23.017 1.00 26.79 190 VAL A CA 1
ATOM 1392 C C . VAL A 1 190 ? 7.422 8.973 23.560 1.00 26.06 190 VAL A C 1
ATOM 1393 O O . VAL A 1 190 ? 7.814 9.006 24.730 1.00 26.00 190 VAL A O 1
ATOM 1397 N N . ASN A 1 191 ? 7.578 9.978 22.694 1.00 25.40 191 ASN A N 1
ATOM 1398 C CA . ASN A 1 191 ? 8.221 11.267 23.010 1.00 24.58 191 ASN A CA 1
ATOM 1399 C C . ASN A 1 191 ? 9.639 11.170 23.588 1.00 24.12 191 ASN A C 1
ATOM 1400 O O . ASN A 1 191 ? 10.026 11.932 24.487 1.00 23.33 191 ASN A O 1
ATOM 1405 N N . GLY A 1 192 ? 10.400 10.211 23.054 1.00 24.27 192 GLY A N 1
ATOM 1406 C CA . GLY A 1 192 ? 11.776 9.988 23.480 1.00 23.76 192 GLY A CA 1
ATOM 1407 C C . GLY A 1 192 ? 11.941 9.130 24.717 1.00 23.30 192 GLY A C 1
ATOM 1408 O O . GLY A 1 192 ? 13.070 8.873 25.148 1.00 25.57 192 GLY A O 1
ATOM 1409 N N . VAL A 1 193 ? 10.818 8.705 25.294 1.00 22.04 193 VAL A N 1
ATOM 1410 C CA . VAL A 1 193 ? 10.811 7.870 26.497 1.00 21.25 193 VAL A CA 1
ATOM 1411 C C . VAL A 1 193 ? 10.511 6.420 26.120 1.00 21.76 193 VAL A C 1
ATOM 1412 O O . VAL A 1 193 ? 9.518 6.140 25.449 1.00 21.44 193 VAL A O 1
ATOM 1416 N N . SER A 1 194 ? 11.376 5.509 26.555 1.00 22.08 194 SER A N 1
ATOM 1417 C CA . SER A 1 194 ? 11.179 4.093 26.297 1.00 21.98 194 SER A CA 1
ATOM 1418 C C . SER A 1 194 ? 10.331 3.486 27.426 1.00 21.10 194 SER A C 1
ATOM 1419 O O . SER A 1 194 ? 10.597 3.718 28.596 1.00 21.04 194 SER A O 1
ATOM 1422 N N . TYR A 1 195 ? 9.261 2.783 27.067 1.00 21.03 195 TYR A N 1
ATOM 1423 C CA . TYR A 1 195 ? 8.369 2.175 28.058 1.00 21.63 195 TYR A CA 1
ATOM 1424 C C . TYR A 1 195 ? 8.525 0.666 28.153 1.00 21.95 195 TYR A C 1
ATOM 1425 O O . TYR A 1 195 ? 8.641 -0.018 27.132 1.00 22.33 195 TYR A O 1
ATOM 1434 N N . TYR A 1 196 ? 8.614 0.175 29.390 1.00 22.38 196 TYR A N 1
ATOM 1435 C CA . TYR A 1 196 ? 8.771 -1.255 29.677 1.00 23.54 196 TYR A CA 1
ATOM 1436 C C . TYR A 1 196 ? 7.928 -1.681 30.874 1.00 23.72 196 TYR A C 1
ATOM 1437 O O . TYR A 1 196 ? 7.509 -0.846 31.678 1.00 24.30 196 TYR A O 1
ATOM 1446 N N . SER A 1 197 ? 7.692 -2.986 30.994 1.00 23.59 197 SER A N 1
ATOM 1447 C CA . SER A 1 197 ? 6.929 -3.533 32.113 1.00 23.67 197 SER A CA 1
ATOM 1448 C C . SER A 1 197 ? 7.183 -5.000 32.369 1.00 23.70 197 SER A C 1
ATOM 1449 O O . SER A 1 197 ? 7.616 -5.730 31.482 1.00 23.92 197 SER A O 1
ATOM 1452 N N . TRP A 1 198 ? 6.927 -5.396 33.613 1.00 23.34 198 TRP A N 1
ATOM 1453 C CA . TRP A 1 198 ? 6.995 -6.777 34.058 1.00 23.04 198 TRP A CA 1
ATOM 1454 C C . TRP A 1 198 ? 6.120 -6.937 35.305 1.00 23.28 198 TRP A C 1
ATOM 1455 O O . TRP A 1 198 ? 5.705 -5.939 35.911 1.00 23.27 198 TRP A O 1
ATOM 1466 N N . SER A 1 199 ? 5.783 -8.185 35.633 1.00 22.29 199 SER A N 1
ATOM 1467 C CA . SER A 1 199 ? 4.961 -8.509 36.801 1.00 21.69 199 SER A CA 1
ATOM 1468 C C . SER A 1 199 ? 5.045 -10.006 37.068 1.00 20.50 199 SER A C 1
ATOM 1469 O O . SER A 1 199 ? 5.759 -10.722 36.375 1.00 20.60 199 SER A O 1
ATOM 1472 N N . GLY A 1 200 ? 4.325 -10.458 38.087 1.00 18.93 200 GLY A N 1
ATOM 1473 C CA . GLY A 1 200 ? 4.300 -11.862 38.435 1.00 18.88 200 GLY A CA 1
ATOM 1474 C C . GLY A 1 200 ? 2.862 -12.385 38.373 1.00 19.25 200 GLY A C 1
ATOM 1475 O O . GLY A 1 200 ? 1.900 -11.607 38.347 1.00 18.16 200 GLY A O 1
ATOM 1476 N N . SER A 1 201 ? 2.734 -13.706 38.361 1.00 19.84 201 SER A N 1
ATOM 1477 C CA . SER A 1 201 ? 1.410 -14.342 38.251 1.00 21.21 201 SER A CA 1
ATOM 1478 C C . SER A 1 201 ? 1.105 -15.309 39.400 1.00 22.73 201 SER A C 1
ATOM 1479 O O . SER A 1 201 ? 0.056 -15.966 39.418 1.00 23.04 201 SER A O 1
ATOM 1482 N N . SER A 1 202 ? 1.989 -15.386 40.374 1.00 23.47 202 SER A N 1
ATOM 1483 C CA . SER A 1 202 ? 1.820 -16.381 41.451 1.00 24.95 202 SER A CA 1
ATOM 1484 C C . SER A 1 202 ? 1.603 -15.753 42.830 1.00 24.35 202 SER A C 1
ATOM 1485 O O . SER A 1 202 ? 2.561 -15.328 43.467 1.00 24.26 202 SER A O 1
ATOM 1488 N N . PRO A 1 203 ? 0.347 -15.725 43.324 1.00 23.93 203 PRO A N 1
ATOM 1489 C CA . PRO A 1 203 ? 0.019 -15.154 44.638 1.00 24.75 203 PRO A CA 1
ATOM 1490 C C . PRO A 1 203 ? 0.718 -15.873 45.810 1.00 25.44 203 PRO A C 1
ATOM 1491 O O . PRO A 1 203 ? 1.022 -15.250 46.834 1.00 25.29 203 PRO A O 1
ATOM 1495 N N . LEU A 1 204 ? 0.967 -17.175 45.638 1.00 25.01 204 LEU A N 1
ATOM 1496 C CA . LEU A 1 204 ? 1.640 -18.006 46.640 1.00 25.13 204 LEU A CA 1
ATOM 1497 C C . LEU A 1 204 ? 2.991 -18.481 46.075 1.00 25.84 204 LEU A C 1
ATOM 1498 O O . LEU A 1 204 ? 3.057 -19.084 44.996 1.00 26.51 204 LEU A O 1
ATOM 1503 N N . THR A 1 205 ? 4.064 -18.199 46.820 1.00 27.18 205 THR A N 1
ATOM 1504 C CA . THR A 1 205 ? 5.433 -18.541 46.366 1.00 28.57 205 THR A CA 1
ATOM 1505 C C . THR A 1 205 ? 6.313 -19.145 47.476 1.00 30.43 205 THR A C 1
ATOM 1506 O O . THR A 1 205 ? 7.096 -20.075 47.237 1.00 31.96 205 THR A O 1
ATOM 1510 N N . ASN A 1 206 ? 6.192 -18.606 48.667 1.00 32.34 206 ASN A N 1
ATOM 1511 C CA . ASN A 1 206 ? 6.984 -19.065 49.825 1.00 33.81 206 ASN A CA 1
ATOM 1512 C C . ASN A 1 206 ? 6.107 -19.046 51.064 1.00 34.47 206 ASN A C 1
ATOM 1513 O O . ASN A 1 206 ? 5.698 -17.984 51.528 1.00 34.30 206 ASN A O 1
ATOM 1518 N N . PHE A 1 207 ? 5.846 -20.236 51.601 1.00 35.60 207 PHE A N 1
ATOM 1519 C CA . PHE A 1 207 ? 5.006 -20.422 52.785 1.00 36.99 207 PHE A CA 1
ATOM 1520 C C . PHE A 1 207 ? 5.618 -19.883 54.085 1.00 37.76 207 PHE A C 1
ATOM 1521 O O . PHE A 1 207 ? 4.935 -19.809 55.106 1.00 38.63 207 PHE A O 1
ATOM 1529 N N . LEU A 1 208 ? 6.903 -19.525 54.038 1.00 37.38 208 LEU A N 1
ATOM 1530 C CA . LEU A 1 208 ? 7.606 -18.967 55.194 1.00 37.88 208 LEU A CA 1
ATOM 1531 C C . LEU A 1 208 ? 7.386 -17.465 55.300 1.00 37.42 208 LEU A C 1
ATOM 1532 O O . LEU A 1 208 ? 7.546 -16.879 56.376 1.00 38.18 208 LEU A O 1
ATOM 1537 N N . ASP A 1 209 ? 7.026 -16.857 54.168 1.00 36.09 209 ASP A N 1
ATOM 1538 C CA . ASP A 1 209 ? 6.764 -15.424 54.069 1.00 34.03 209 ASP A CA 1
ATOM 1539 C C . ASP A 1 209 ? 5.379 -15.112 54.652 1.00 33.70 209 ASP A C 1
ATOM 1540 O O . ASP A 1 209 ? 4.383 -15.715 54.236 1.00 34.07 209 ASP A O 1
ATOM 1545 N N . PRO A 1 210 ? 5.307 -14.183 55.638 1.00 33.34 210 PRO A N 1
ATOM 1546 C CA . PRO A 1 210 ? 4.045 -13.788 56.279 1.00 32.70 210 PRO A CA 1
ATOM 1547 C C . PRO A 1 210 ? 3.054 -13.120 55.324 1.00 31.72 210 PRO A C 1
ATOM 1548 O O . PRO A 1 210 ? 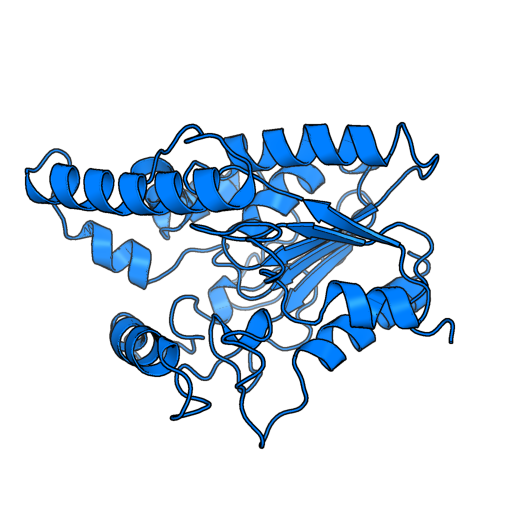1.845 -13.318 55.453 1.00 31.23 210 PRO A O 1
ATOM 1552 N N . SER A 1 211 ? 3.581 -12.380 54.344 1.00 31.21 211 SER A N 1
ATOM 1553 C CA . SER A 1 211 ? 2.758 -11.664 53.365 1.00 30.78 211 SER A CA 1
ATOM 1554 C C . SER A 1 211 ? 1.990 -12.548 52.381 1.00 29.90 211 SER A C 1
ATOM 1555 O O . SER A 1 211 ? 0.975 -12.112 51.834 1.00 30.69 211 SER A O 1
ATOM 1558 N N . ASP A 1 212 ? 2.428 -13.804 52.235 1.00 28.84 212 ASP A N 1
ATOM 1559 C CA . ASP A 1 212 ? 1.784 -14.782 51.351 1.00 28.03 212 ASP A CA 1
ATOM 1560 C C . ASP A 1 212 ? 0.357 -15.105 51.776 1.00 27.69 212 ASP A C 1
ATOM 1561 O O . ASP A 1 212 ? -0.477 -15.434 50.935 1.00 28.97 212 ASP A O 1
ATOM 1566 N N . ALA A 1 213 ? 0.081 -14.985 53.074 1.00 27.63 213 ALA A N 1
ATOM 1567 C CA . ALA A 1 213 ? -1.255 -15.239 53.620 1.00 28.39 213 ALA A CA 1
ATOM 1568 C C . ALA A 1 213 ? -2.205 -14.136 53.160 1.00 28.27 213 ALA A C 1
ATOM 1569 O O . ALA A 1 213 ? -3.296 -14.420 52.656 1.00 27.01 213 ALA A O 1
ATOM 1571 N N . PHE A 1 214 ? -1.718 -12.892 53.237 1.00 29.39 214 PHE A N 1
ATOM 1572 C CA . PHE A 1 214 ? -2.472 -11.705 52.826 1.00 30.22 214 PHE A CA 1
ATOM 1573 C C . PHE A 1 214 ? -2.695 -11.727 51.313 1.00 28.86 214 PHE A C 1
ATOM 1574 O O . PHE A 1 214 ? -3.824 -11.564 50.851 1.00 29.41 214 PHE A O 1
ATOM 1582 N N . LEU A 1 215 ? -1.624 -11.984 50.567 1.00 27.22 215 LEU A N 1
ATOM 1583 C CA . LEU A 1 215 ? -1.671 -12.010 49.106 1.00 26.54 215 LEU A CA 1
ATOM 1584 C C . LEU A 1 215 ? -2.467 -13.152 48.494 1.00 25.96 215 LEU A C 1
ATOM 1585 O O . LEU A 1 215 ? -3.022 -13.012 47.401 1.00 26.76 215 LEU A O 1
ATOM 1590 N N . GLY A 1 216 ? -2.545 -14.270 49.213 1.00 25.79 216 GLY A N 1
ATOM 1591 C CA . GLY A 1 216 ? -3.314 -15.413 48.745 1.00 25.57 216 GLY A CA 1
ATOM 1592 C C . GLY A 1 216 ? -4.796 -15.137 48.939 1.00 25.45 216 GLY A C 1
ATOM 1593 O O . GLY A 1 216 ? -5.609 -15.391 48.045 1.00 25.33 216 GLY A O 1
ATOM 1594 N N . ALA A 1 217 ? -5.115 -14.534 50.088 1.00 24.68 217 ALA A N 1
ATOM 1595 C CA . ALA A 1 217 ? -6.481 -14.178 50.472 1.00 24.90 217 ALA A CA 1
ATOM 1596 C C . ALA A 1 217 ? -7.051 -13.075 49.586 1.00 24.63 217 ALA A C 1
ATOM 1597 O O . ALA A 1 217 ? -8.211 -13.139 49.173 1.00 25.18 217 ALA A O 1
ATOM 1599 N N . SER A 1 218 ? -6.206 -12.101 49.250 1.00 23.91 218 SER A N 1
ATOM 1600 C CA . SER A 1 218 ? -6.605 -10.974 48.418 1.00 23.12 218 SER A CA 1
ATOM 1601 C C . SER A 1 218 ? -6.695 -11.338 46.938 1.00 22.89 218 SER A C 1
ATOM 1602 O O . SER A 1 218 ? -7.328 -10.626 46.161 1.00 22.11 218 SER A O 1
ATOM 1605 N N . SER A 1 219 ? -6.075 -12.460 46.572 1.00 23.75 219 SER A N 1
ATOM 1606 C CA . SER A 1 219 ? -6.078 -12.951 45.196 1.00 25.21 219 SER A CA 1
ATOM 1607 C C . SER A 1 219 ? -7.455 -13.444 44.804 1.00 26.33 219 SER A C 1
ATOM 1608 O O . SER A 1 219 ? -7.781 -13.488 43.621 1.00 27.74 219 SER A O 1
ATOM 1611 N N . LEU A 1 220 ? -8.251 -13.798 45.820 1.00 27.01 220 LEU A N 1
ATOM 1612 C CA . LEU A 1 220 ? -9.613 -14.294 45.649 1.00 27.40 220 LEU A CA 1
ATOM 1613 C C . LEU A 1 220 ? -10.609 -13.209 45.216 1.00 27.38 220 LEU A C 1
ATOM 1614 O O . LEU A 1 220 ? -11.780 -13.507 44.937 1.00 28.25 220 LEU A O 1
ATOM 1619 N N . THR A 1 221 ? -10.123 -11.966 45.123 1.00 26.24 221 THR A N 1
ATOM 1620 C CA . THR A 1 221 ? -10.924 -10.832 44.656 1.00 27.05 221 THR A CA 1
ATOM 1621 C C . THR A 1 221 ? -10.868 -10.837 43.121 1.00 27.16 221 THR A C 1
ATOM 1622 O O . THR A 1 221 ? -11.571 -10.082 42.457 1.00 26.36 221 THR A O 1
ATOM 1626 N N . PHE A 1 222 ? -10.001 -11.698 42.587 1.00 28.75 222 PHE A N 1
ATOM 1627 C CA . PHE A 1 222 ? -9.823 -11.897 41.148 1.00 31.00 222 PHE A CA 1
ATOM 1628 C C . PHE A 1 222 ? -10.531 -13.193 40.777 1.00 33.22 222 PHE A C 1
ATOM 1629 O O . PHE A 1 222 ? -10.092 -14.287 41.152 1.00 35.22 222 PHE A O 1
ATOM 1637 N N . LYS A 1 223 ? -11.638 -13.065 40.063 1.00 36.15 223 LYS A N 1
ATOM 1638 C CA . LYS A 1 223 ? -12.415 -14.221 39.624 1.00 38.64 223 LYS A CA 1
ATOM 1639 C C . LYS A 1 223 ? -12.266 -14.430 38.105 1.00 38.40 223 LYS A C 1
ATOM 1640 O O . LYS A 1 223 ? -11.871 -13.512 37.370 1.00 37.91 223 LYS A O 1
ATOM 1646 N N . ASN A 1 224 ? -12.595 -15.648 37.703 1.00 39.14 224 ASN A N 1
ATOM 1647 C CA . ASN A 1 224 ? -12.613 -16.084 36.290 1.00 39.03 224 ASN A CA 1
ATOM 1648 C C . ASN A 1 224 ? -11.189 -16.249 35.718 1.00 37.16 224 ASN A C 1
ATOM 1649 O O . ASN A 1 224 ? -10.913 -15.839 34.575 1.00 36.44 224 ASN A O 1
ATOM 1654 N N . GLY A 1 225 ? -10.366 -16.859 36.560 1.00 36.15 225 GLY A N 1
ATOM 1655 C CA . GLY A 1 225 ? -8.946 -17.187 36.329 1.00 33.53 225 GLY 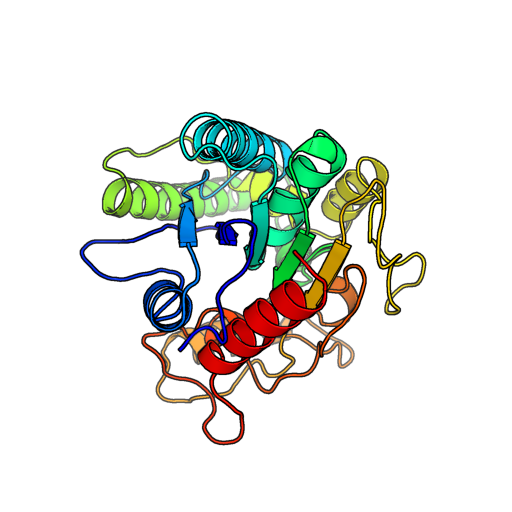A CA 1
ATOM 1656 C C . GLY A 1 225 ? -8.072 -16.025 35.833 1.00 32.06 225 GLY A C 1
ATOM 1657 O O . GLY A 1 225 ? -7.111 -16.230 35.073 1.00 32.05 225 GLY A O 1
ATOM 1658 N N . THR A 1 226 ? -8.416 -14.823 36.268 1.00 30.79 226 THR A N 1
ATOM 1659 C CA . THR A 1 226 ? -7.638 -13.617 35.923 1.00 29.30 226 THR A CA 1
ATOM 1660 C C . THR A 1 226 ? -6.294 -13.711 36.646 1.00 28.88 226 THR A C 1
ATOM 1661 O O . THR A 1 226 ? -6.243 -13.707 37.879 1.00 29.46 226 THR A O 1
ATOM 1665 N N . ALA A 1 227 ? -5.233 -13.905 35.858 1.00 28.41 227 ALA A N 1
ATOM 1666 C CA . ALA A 1 227 ? -3.866 -14.049 36.366 1.00 27.88 227 ALA A CA 1
ATOM 1667 C C . ALA A 1 227 ? -3.408 -12.802 37.117 1.00 27.22 227 ALA A C 1
ATOM 1668 O O . ALA A 1 227 ? -3.532 -11.682 36.620 1.00 26.02 227 ALA A O 1
ATOM 1670 N N . ASN A 1 228 ? -2.942 -13.010 38.345 1.00 26.74 228 ASN A N 1
ATOM 1671 C CA . ASN A 1 228 ? -2.506 -11.908 39.188 1.00 26.63 228 ASN A CA 1
ATOM 1672 C C . ASN A 1 228 ? -1.369 -12.235 40.132 1.00 26.29 228 ASN A C 1
ATOM 1673 O O . ASN A 1 228 ? -1.028 -13.404 40.329 1.00 25.60 228 ASN A O 1
ATOM 1678 N N . ASP A 1 229 ? -0.849 -11.184 40.765 1.00 26.06 229 ASP A N 1
ATOM 1679 C CA . ASP A 1 229 ? 0.238 -11.296 41.727 1.00 25.67 229 ASP A CA 1
ATOM 1680 C C . ASP A 1 229 ? -0.275 -11.205 43.167 1.00 23.93 229 ASP A C 1
ATOM 1681 O O . ASP A 1 229 ? 0.505 -11.071 44.107 1.00 23.75 229 ASP A O 1
ATOM 1686 N N . GLY A 1 230 ? -1.597 -11.222 43.306 1.00 23.08 230 GLY A N 1
ATOM 1687 C CA . GLY A 1 230 ? -2.235 -11.130 44.606 1.00 21.92 230 GLY A CA 1
ATOM 1688 C C . GLY A 1 230 ? -3.012 -9.820 44.752 1.00 21.92 230 GLY A C 1
ATOM 1689 O O . GLY A 1 230 ? -4.021 -9.753 45.471 1.00 21.13 230 GLY A O 1
ATOM 1690 N N . LEU A 1 231 ? -2.531 -8.800 44.065 1.00 21.98 231 LEU A N 1
ATOM 1691 C CA . LEU A 1 231 ? -3.142 -7.465 44.133 1.00 21.87 231 LEU A CA 1
ATOM 1692 C C . LEU A 1 231 ? -3.319 -6.836 42.746 1.00 22.32 231 LEU A C 1
ATOM 1693 O O . LEU A 1 231 ? -4.205 -5.994 42.534 1.00 21.58 231 LEU A O 1
ATOM 1698 N N . VAL A 1 232 ? -2.479 -7.248 41.811 1.00 21.21 232 VAL A N 1
ATOM 1699 C CA . VAL A 1 232 ? -2.506 -6.675 40.454 1.00 20.44 232 VAL A CA 1
ATOM 1700 C C . VAL A 1 232 ? -2.605 -7.741 39.363 1.00 20.01 232 VAL A C 1
ATOM 1701 O O . VAL A 1 232 ? -1.829 -8.695 39.343 1.00 19.34 232 VAL A O 1
ATOM 1705 N N . GLY A 1 233 ? -3.514 -7.514 38.416 1.00 20.27 233 GLY A N 1
ATOM 1706 C CA . GLY A 1 233 ? -3.694 -8.426 37.296 1.00 20.59 233 GLY A CA 1
ATOM 1707 C C . GLY A 1 233 ? -2.611 -8.258 36.254 1.00 20.70 233 GLY A C 1
ATOM 1708 O O . GLY A 1 233 ? -2.121 -7.145 36.040 1.00 21.83 233 GLY A O 1
ATOM 1709 N N . THR A 1 234 ? -2.221 -9.368 35.632 1.00 21.60 234 THR A N 1
ATOM 1710 C CA . THR A 1 234 ? -1.187 -9.398 34.591 1.00 22.32 234 THR A CA 1
ATOM 1711 C C . THR A 1 234 ? -1.487 -8.469 33.412 1.00 22.73 234 THR A C 1
ATOM 1712 O O . THR A 1 234 ? -0.611 -7.718 32.979 1.00 22.42 234 THR A O 1
ATOM 1716 N N . CYS A 1 235 ? -2.739 -8.489 32.947 1.00 22.61 235 CYS A N 1
ATOM 1717 C CA . CYS A 1 235 ? -3.188 -7.651 31.828 1.00 24.27 235 CYS A CA 1
ATOM 1718 C C . CYS A 1 235 ? -3.149 -6.175 32.174 1.00 24.14 235 CYS A C 1
ATOM 1719 O O . CYS A 1 235 ? -2.726 -5.353 31.359 1.00 24.98 235 CYS A O 1
ATOM 1722 N N . SER A 1 236 ? -3.532 -5.868 33.413 1.00 23.13 236 SER A N 1
ATOM 1723 C CA . SER A 1 236 ? -3.555 -4.505 33.929 1.00 22.36 236 SER A CA 1
ATOM 1724 C C . SER A 1 236 ? -2.148 -3.915 34.088 1.00 21.62 236 SER A C 1
ATOM 1725 O O . SER A 1 236 ? -1.973 -2.699 34.001 1.00 21.08 236 SER A O 1
ATOM 1728 N N . SER A 1 237 ? -1.158 -4.794 34.255 1.00 21.26 237 SER A N 1
ATOM 1729 C CA . SER A 1 237 ? 0.237 -4.401 34.450 1.00 21.26 237 SER A CA 1
ATOM 1730 C C . SER A 1 237 ? 1.032 -4.031 33.207 1.00 21.19 237 SER A C 1
ATOM 1731 O O . SER A 1 237 ? 2.166 -3.564 33.312 1.00 21.02 237 SER A O 1
ATOM 1734 N N . HIS A 1 238 ? 0.426 -4.215 32.040 1.00 21.47 238 HIS A N 1
ATOM 1735 C CA . HIS A 1 238 ? 1.089 -3.934 30.770 1.00 21.39 238 HIS A CA 1
ATOM 1736 C C . HIS A 1 238 ? 1.339 -2.467 30.488 1.00 21.21 238 HIS A C 1
ATOM 1737 O O . HIS A 1 238 ? 0.456 -1.624 30.672 1.00 20.17 238 HIS A O 1
ATOM 1744 N N . LEU A 1 239 ? 2.582 -2.186 30.104 1.00 22.13 239 LEU A N 1
ATOM 1745 C CA . LEU A 1 239 ? 3.058 -0.848 29.756 1.00 22.85 239 LEU A CA 1
ATOM 1746 C C . LEU A 1 239 ? 4.205 -1.006 28.762 1.00 22.64 239 LEU A C 1
ATOM 1747 O O . LEU A 1 239 ? 5.175 -1.721 29.032 1.00 23.41 239 LEU A O 1
ATOM 1752 N N . GLY A 1 240 ? 4.052 -0.383 27.594 1.00 22.96 240 GLY A N 1
ATOM 1753 C CA . GLY A 1 240 ? 5.097 -0.557 26.556 1.00 22.82 240 GLY A CA 1
ATOM 1754 C C . GLY A 1 240 ? 5.483 -1.971 26.191 1.00 23.97 240 GLY A C 1
ATOM 1755 O O . GLY A 1 240 ? 4.617 -2.791 25.867 1.00 24.00 240 GLY A O 1
ATOM 1756 N N . MET A 1 241 ? 6.782 -2.250 26.307 1.00 24.83 241 MET A N 1
ATOM 1757 C CA . MET A 1 241 ? 7.353 -3.559 26.027 1.00 25.80 241 MET A CA 1
ATOM 1758 C C . MET A 1 241 ? 7.261 -4.423 27.282 1.00 26.40 241 MET A C 1
ATOM 1759 O O . MET A 1 241 ? 7.842 -4.110 28.328 1.00 26.48 241 MET A O 1
ATOM 1764 N N . VAL A 1 242 ? 6.500 -5.500 27.164 1.00 26.25 242 VAL A N 1
ATOM 1765 C CA . VAL A 1 242 ? 6.316 -6.441 28.256 1.00 27.03 242 VAL A CA 1
ATOM 1766 C C . VAL A 1 242 ? 7.469 -7.450 28.224 1.00 27.91 242 VAL A C 1
ATOM 1767 O O . VAL A 1 242 ? 7.661 -8.154 27.224 1.00 28.96 242 VAL A O 1
ATOM 1771 N N . ILE A 1 243 ? 8.265 -7.461 29.295 1.00 27.50 243 ILE A N 1
ATOM 1772 C CA . ILE A 1 243 ? 9.388 -8.386 29.434 1.00 28.52 243 ILE A CA 1
ATOM 1773 C C . ILE A 1 243 ? 8.766 -9.770 29.691 1.00 29.79 243 ILE A C 1
ATOM 1774 O O . ILE A 1 243 ? 8.931 -10.683 28.888 1.00 30.84 243 ILE A O 1
ATOM 1779 N N . ARG A 1 244 ? 7.997 -9.871 30.773 1.00 30.55 244 ARG A N 1
ATOM 1780 C CA . ARG A 1 244 ? 7.263 -11.076 31.185 1.00 31.66 244 ARG A CA 1
ATOM 1781 C C . ARG A 1 244 ? 6.207 -10.593 32.175 1.00 31.49 244 ARG A C 1
ATOM 1782 O O . ARG A 1 244 ? 6.480 -9.793 33.069 1.00 30.91 244 ARG A O 1
ATOM 1790 N N . ASP A 1 245 ? 4.977 -11.016 32.055 1.00 31.27 245 ASP A N 1
ATOM 1791 C CA . ASP A 1 245 ? 3.996 -10.596 33.070 1.00 31.69 245 ASP A CA 1
ATOM 1792 C C . ASP A 1 245 ? 3.685 -11.811 33.955 1.00 31.58 245 ASP A C 1
ATOM 1793 O O . ASP A 1 245 ? 2.967 -11.697 34.955 1.00 31.97 245 ASP A O 1
ATOM 1798 N N . ASN A 1 246 ? 4.317 -12.938 33.607 1.00 31.04 246 ASN A N 1
ATOM 1799 C CA . ASN A 1 246 ? 4.119 -14.221 34.275 1.00 31.82 246 ASN A CA 1
ATOM 1800 C C . ASN A 1 246 ? 5.262 -14.832 35.106 1.00 31.46 246 ASN A C 1
ATOM 1801 O O . ASN A 1 246 ? 5.495 -16.052 35.066 1.00 31.00 246 ASN A O 1
ATOM 1806 N N . TYR A 1 247 ? 5.963 -14.001 35.870 1.00 30.16 247 TYR A N 1
ATOM 1807 C CA . TYR A 1 247 ? 7.036 -14.570 36.716 1.00 29.34 247 TYR A CA 1
ATOM 1808 C C . TYR A 1 247 ? 6.360 -15.286 37.891 1.00 29.24 247 TYR A C 1
ATOM 1809 O O . TYR A 1 247 ? 5.211 -14.979 38.228 1.00 29.09 247 TYR A O 1
ATOM 1818 N N . ARG A 1 248 ? 7.044 -16.267 38.481 1.00 29.18 248 ARG A N 1
ATOM 1819 C CA . ARG A 1 248 ? 6.508 -17.002 39.630 1.00 28.87 248 ARG A CA 1
ATOM 1820 C C . ARG A 1 248 ? 6.798 -16.115 40.858 1.00 27.05 248 ARG A C 1
ATOM 1821 O O . ARG A 1 248 ? 7.661 -16.403 41.689 1.00 26.83 248 ARG A O 1
ATOM 1829 N N . MET A 1 249 ? 6.093 -14.984 40.895 1.00 25.38 249 MET A N 1
ATOM 1830 C CA . MET A 1 249 ? 6.234 -13.955 41.921 1.00 23.77 249 MET A CA 1
ATOM 1831 C C . MET A 1 249 ? 4.910 -13.353 42.355 1.00 22.87 249 MET A C 1
ATOM 1832 O O . MET A 1 249 ? 3.989 -13.208 41.549 1.00 22.13 249 MET A O 1
ATOM 1837 N N . ASN A 1 250 ? 4.822 -12.968 43.627 1.00 22.06 250 ASN A N 1
ATOM 1838 C CA . ASN A 1 250 ? 3.630 -12.277 44.086 1.00 21.03 250 ASN A CA 1
ATOM 1839 C C . ASN A 1 250 ? 3.954 -10.784 44.120 1.00 21.35 250 ASN A C 1
ATOM 1840 O O . ASN A 1 250 ? 5.052 -10.386 43.711 1.00 20.83 250 ASN A O 1
ATOM 1845 N N . HIS A 1 251 ? 3.004 -9.971 44.588 1.00 20.96 251 HIS A N 1
ATOM 1846 C CA . HIS A 1 251 ? 3.169 -8.529 44.666 1.00 18.87 251 HIS A CA 1
ATOM 1847 C C . HIS A 1 251 ? 4.406 -8.068 45.412 1.00 18.89 251 HIS A C 1
ATOM 1848 O O . HIS A 1 251 ? 5.076 -7.137 44.958 1.00 19.67 251 HIS A O 1
ATOM 1855 N N . LEU A 1 252 ? 4.728 -8.748 46.516 1.00 18.39 252 LEU A N 1
ATOM 1856 C CA . LEU A 1 252 ? 5.899 -8.399 47.322 1.00 18.24 252 LEU A CA 1
ATOM 1857 C C . LEU A 1 252 ? 7.221 -8.981 46.836 1.00 18.83 252 LEU A C 1
ATOM 1858 O O . LEU A 1 252 ? 8.274 -8.362 47.031 1.00 18.50 252 LEU A O 1
ATOM 1863 N N . ASP A 1 253 ? 7.169 -10.134 46.160 1.00 18.52 253 ASP A N 1
ATOM 1864 C CA . ASP A 1 253 ? 8.380 -10.763 45.622 1.00 18.82 253 ASP A CA 1
ATOM 1865 C C . ASP A 1 253 ? 8.963 -9.883 44.540 1.00 19.93 253 ASP A C 1
ATOM 1866 O O . ASP A 1 253 ? 10.168 -9.906 44.318 1.00 20.08 253 ASP A O 1
ATOM 1871 N N . GLU A 1 254 ? 8.100 -9.096 43.888 1.00 20.46 254 GLU A N 1
ATOM 1872 C CA . GLU A 1 254 ? 8.504 -8.163 42.831 1.00 21.82 254 GLU A CA 1
ATOM 1873 C C . GLU A 1 254 ? 9.543 -7.153 43.334 1.00 22.22 254 GLU A C 1
ATOM 1874 O O . GLU A 1 254 ? 10.327 -6.627 42.539 1.00 23.24 254 GLU A O 1
ATOM 1880 N N . VAL A 1 255 ? 9.516 -6.888 44.646 1.00 20.81 255 VAL A N 1
ATOM 1881 C CA . VAL A 1 255 ? 10.467 -5.992 45.302 1.00 21.14 255 VAL A CA 1
ATOM 1882 C C . VAL A 1 255 ? 11.333 -6.759 46.331 1.00 22.63 255 VAL A C 1
ATOM 1883 O O . VAL A 1 255 ? 11.877 -6.165 47.274 1.00 22.45 255 VAL A O 1
ATOM 1887 N N . ASN A 1 256 ? 11.439 -8.063 46.088 1.00 23.73 256 ASN A N 1
ATOM 1888 C CA . ASN A 1 256 ? 12.247 -9.013 46.901 1.00 23.82 256 ASN A CA 1
ATOM 1889 C C . ASN A 1 256 ? 11.890 -8.921 48.394 1.00 23.44 256 ASN A C 1
ATOM 1890 O O . ASN A 1 256 ? 12.776 -8.887 49.262 1.00 23.49 256 ASN A O 1
ATOM 1895 N N . GLN A 1 257 ? 10.584 -8.913 48.651 1.00 22.85 257 GLN A N 1
ATOM 1896 C CA . GLN A 1 257 ? 10.037 -8.859 50.024 1.00 22.26 257 GLN A CA 1
ATOM 1897 C C . GLN A 1 257 ? 9.186 -10.127 50.312 1.00 22.65 257 GLN A C 1
ATOM 1898 O O . GLN A 1 257 ? 8.695 -10.741 49.364 1.00 21.46 257 GLN A O 1
ATOM 1904 N N . VAL A 1 258 ? 9.055 -10.590 51.569 1.00 23.45 258 VAL A N 1
ATOM 1905 C CA . VAL A 1 258 ? 9.649 -10.035 52.792 1.00 24.16 258 VAL A CA 1
ATOM 1906 C C . VAL A 1 258 ? 11.014 -10.672 53.053 1.00 25.14 258 VAL A C 1
ATOM 1907 O O . VAL A 1 258 ? 11.150 -11.896 53.036 1.00 24.64 258 VAL A O 1
ATOM 1911 N N . PHE A 1 259 ? 12.020 -9.801 53.174 1.00 25.63 259 PHE A N 1
ATOM 1912 C CA . PHE A 1 259 ? 13.426 -10.142 53.426 1.00 26.87 259 PHE A CA 1
ATOM 1913 C C . PHE A 1 259 ? 14.077 -11.168 52.499 1.00 27.60 259 PHE A C 1
ATOM 1914 O O . PHE A 1 259 ? 14.927 -11.960 52.918 1.00 28.79 259 PHE A O 1
ATOM 1922 N N . GLY A 1 260 ? 13.700 -11.121 51.224 1.00 28.02 260 GLY A N 1
ATOM 1923 C CA . GLY A 1 260 ? 14.272 -12.025 50.241 1.00 27.69 260 GLY A CA 1
ATOM 1924 C C . GLY A 1 260 ? 13.658 -13.404 50.145 1.00 27.90 260 GLY A C 1
ATOM 1925 O O . GLY A 1 260 ? 14.224 -14.273 49.467 1.00 27.46 260 GLY A O 1
ATOM 1926 N N . LEU A 1 261 ? 12.525 -13.609 50.828 1.00 28.31 261 LEU A N 1
ATOM 1927 C CA . LEU A 1 261 ? 11.811 -14.890 50.809 1.00 28.99 261 LEU A CA 1
ATOM 1928 C C . LEU A 1 261 ? 10.899 -14.919 49.584 1.00 29.15 261 LEU A C 1
ATOM 1929 O O . LEU A 1 261 ? 9.875 -14.235 49.528 1.00 28.99 261 LEU A O 1
ATOM 1934 N N . THR A 1 262 ? 11.359 -15.641 48.564 1.00 29.47 262 THR A N 1
ATOM 1935 C CA . THR A 1 262 ? 10.718 -15.678 47.244 1.00 31.29 262 THR A CA 1
ATOM 1936 C C . THR A 1 262 ? 10.611 -17.155 46.846 1.00 32.99 262 THR A C 1
ATOM 1937 O O . THR A 1 262 ? 10.850 -18.038 47.677 1.00 34.16 262 THR A O 1
ATOM 1941 N N . SER A 1 263 ? 10.229 -17.422 45.595 1.00 34.21 263 SER A N 1
ATOM 1942 C CA . SER A 1 263 ? 10.125 -18.795 45.097 1.00 36.24 263 SER A CA 1
ATOM 1943 C C . SER A 1 263 ? 11.508 -19.280 44.714 1.00 38.11 263 SER A C 1
ATOM 1944 O O . SER A 1 263 ? 12.293 -18.530 44.120 1.00 38.43 263 SER A O 1
ATOM 1947 N N . LEU A 1 264 ? 11.807 -20.527 45.069 1.00 39.92 264 LEU A N 1
ATOM 1948 C CA . LEU A 1 264 ? 13.099 -21.105 44.740 1.00 42.13 264 LEU A CA 1
ATOM 1949 C C . LEU A 1 264 ? 13.060 -21.776 43.368 1.00 42.48 264 LEU A C 1
ATOM 1950 O O . LEU A 1 264 ? 14.099 -22.083 42.784 1.00 43.82 264 LEU A O 1
ATOM 1955 N N . PHE A 1 265 ? 11.847 -21.892 42.824 1.00 42.46 265 PHE A N 1
ATOM 1956 C CA . PHE A 1 265 ? 11.595 -22.479 41.502 1.00 41.95 265 PHE A CA 1
ATOM 1957 C C . PHE A 1 265 ? 11.513 -21.349 40.467 1.00 40.04 265 PHE A C 1
ATOM 1958 O O . PHE A 1 265 ? 10.989 -21.519 39.369 1.00 39.23 265 PHE A O 1
ATOM 1966 N N . GLU A 1 266 ? 12.040 -20.192 40.855 1.00 38.35 266 GLU A N 1
ATOM 1967 C CA . GLU A 1 266 ? 12.152 -19.027 39.988 1.00 37.52 266 GLU A CA 1
ATOM 1968 C C . GLU A 1 266 ? 13.472 -18.327 40.271 1.00 37.03 266 GLU A C 1
ATOM 1969 O O . GLU A 1 266 ? 14.044 -18.484 41.358 1.00 36.97 266 GLU A O 1
ATOM 1975 N N . THR A 1 267 ? 13.949 -17.559 39.292 1.00 35.68 267 THR A N 1
ATOM 1976 C CA . THR A 1 267 ? 15.183 -16.797 39.434 1.00 35.90 267 THR A CA 1
ATOM 1977 C C . THR A 1 267 ? 14.927 -15.621 40.387 1.00 35.09 267 THR A C 1
ATOM 1978 O O . THR A 1 267 ? 13.780 -15.194 40.566 1.00 34.83 267 THR A O 1
ATOM 1982 N N . SER A 1 268 ? 15.990 -15.137 41.021 1.00 34.79 268 SER A N 1
ATOM 1983 C CA . SER A 1 268 ? 15.902 -14.034 41.972 1.00 34.28 268 SER A CA 1
ATOM 1984 C C . SER A 1 268 ? 15.390 -12.722 41.352 1.00 34.13 268 SER A C 1
ATOM 1985 O O . SER A 1 268 ? 15.798 -12.360 40.250 1.00 33.79 268 SER A O 1
ATOM 1988 N N . PRO A 1 269 ? 14.430 -12.035 42.025 1.00 34.08 269 PRO A N 1
ATOM 1989 C CA . PRO A 1 269 ? 13.862 -10.762 41.557 1.00 33.66 269 PRO A CA 1
ATOM 1990 C C . PRO A 1 269 ? 14.960 -9.722 41.380 1.00 34.21 269 PRO A C 1
ATOM 1991 O O . PRO A 1 269 ? 14.894 -8.870 40.491 1.00 34.84 269 PRO A O 1
ATOM 1995 N N . VAL A 1 270 ? 16.019 -9.894 42.170 1.00 33.77 270 VAL A N 1
ATOM 1996 C CA . VAL A 1 270 ? 17.200 -9.039 42.153 1.00 34.27 270 VAL A CA 1
ATOM 1997 C C . VAL A 1 270 ? 17.877 -9.163 40.780 1.00 34.11 270 VAL A C 1
ATOM 1998 O O . VAL A 1 270 ? 18.219 -8.150 40.162 1.00 35.00 270 VAL A O 1
ATOM 2002 N N . SER A 1 271 ? 17.945 -10.393 40.268 1.00 33.97 271 SER A N 1
ATOM 2003 C CA . SER A 1 271 ? 18.552 -10.671 38.965 1.00 33.91 271 SER A CA 1
ATOM 2004 C C . SER A 1 271 ? 17.757 -10.054 37.820 1.00 32.80 271 SER A C 1
ATOM 2005 O O . SER A 1 271 ? 18.350 -9.595 36.845 1.00 32.94 271 SER A O 1
ATOM 2008 N N . VAL A 1 272 ? 16.432 -9.974 37.986 1.00 31.49 272 VAL A N 1
ATOM 2009 C CA . VAL A 1 272 ? 15.536 -9.397 36.973 1.00 30.42 272 VAL A CA 1
ATOM 2010 C C . VAL A 1 272 ? 15.847 -7.904 36.804 1.00 30.09 272 VAL A C 1
ATOM 2011 O O . VAL A 1 272 ? 15.976 -7.425 35.676 1.00 30.17 272 VAL A O 1
ATOM 2015 N N . TYR A 1 273 ? 16.074 -7.219 37.930 1.00 30.49 273 TYR A N 1
ATOM 2016 C CA . TYR A 1 273 ? 16.425 -5.794 37.949 1.00 30.30 273 TYR A CA 1
ATOM 2017 C C . TYR A 1 273 ? 17.807 -5.575 37.351 1.00 31.05 273 TYR A C 1
ATOM 2018 O O . TYR A 1 273 ? 18.041 -4.577 36.662 1.00 32.74 273 TYR A O 1
ATOM 2027 N N . ARG A 1 274 ? 18.708 -6.524 37.605 1.00 30.72 274 ARG A N 1
ATOM 2028 C CA . ARG A 1 274 ? 20.074 -6.464 37.091 1.00 31.23 274 ARG A CA 1
ATOM 2029 C C . ARG A 1 274 ? 20.106 -6.670 35.583 1.00 31.24 274 ARG A C 1
ATOM 2030 O O . ARG A 1 274 ? 20.867 -6.001 34.877 1.00 31.5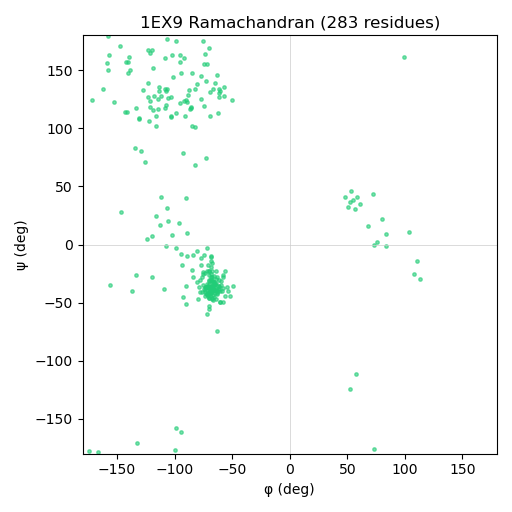3 274 ARG A O 1
ATOM 2038 N N . GLN A 1 275 ? 19.245 -7.566 35.097 1.00 30.53 275 GLN A N 1
ATOM 2039 C CA . GLN A 1 275 ? 19.141 -7.854 33.673 1.00 30.47 275 GLN A CA 1
ATOM 2040 C C . GLN A 1 275 ? 18.505 -6.647 32.986 1.00 30.11 275 GLN A C 1
ATOM 2041 O O . GLN A 1 275 ? 18.925 -6.264 31.888 1.00 29.27 275 GLN A O 1
ATOM 2047 N N . HIS A 1 276 ? 17.564 -5.992 33.677 1.00 29.35 276 HIS A N 1
ATOM 2048 C CA . HIS A 1 276 ? 16.900 -4.823 33.104 1.00 29.01 276 HIS A CA 1
ATOM 2049 C C . HIS A 1 276 ? 17.824 -3.623 32.970 1.00 28.75 276 HIS A C 1
ATOM 2050 O O . HIS A 1 276 ? 17.797 -2.938 31.949 1.00 28.61 276 HIS A O 1
ATOM 2057 N N . ALA A 1 277 ? 18.665 -3.400 33.977 1.00 28.54 277 ALA A N 1
ATOM 2058 C CA . ALA A 1 277 ? 19.624 -2.299 33.938 1.00 29.27 277 ALA A CA 1
ATOM 2059 C C . ALA A 1 277 ? 20.598 -2.508 32.774 1.00 29.00 277 ALA A C 1
ATOM 2060 O O . ALA A 1 277 ? 20.947 -1.553 32.080 1.00 29.53 277 ALA A O 1
ATOM 2062 N N . ASN A 1 278 ? 20.934 -3.773 32.510 1.00 28.89 278 ASN A N 1
ATOM 2063 C CA . ASN A 1 278 ? 21.820 -4.143 31.406 1.00 30.49 278 ASN A CA 1
ATOM 2064 C C . ASN A 1 278 ? 21.136 -3.891 30.060 1.00 30.88 278 ASN A C 1
ATOM 2065 O O . ASN A 1 278 ? 21.766 -3.388 29.133 1.00 31.90 278 ASN A O 1
ATOM 2070 N N . ARG A 1 279 ? 19.848 -4.235 29.977 1.00 30.98 279 ARG A N 1
ATOM 2071 C CA . ARG A 1 279 ? 19.032 -4.045 28.777 1.00 30.84 279 ARG A CA 1
ATOM 2072 C C . ARG A 1 279 ? 18.951 -2.551 28.431 1.00 31.37 279 ARG A C 1
ATOM 2073 O O . ARG A 1 279 ? 19.057 -2.176 27.257 1.00 32.28 279 ARG A O 1
ATOM 2081 N N . LEU A 1 280 ? 18.856 -1.713 29.468 1.00 32.06 280 LEU A N 1
ATOM 2082 C CA . LEU A 1 280 ? 18.798 -0.252 29.313 1.00 32.49 280 LEU A CA 1
ATOM 2083 C C . LEU A 1 280 ? 20.157 0.285 28.848 1.00 33.75 280 LEU A C 1
ATOM 2084 O O . LEU A 1 280 ? 20.214 1.188 28.008 1.00 33.42 280 LEU A O 1
ATOM 2089 N N . LYS A 1 281 ? 21.238 -0.315 29.362 1.00 34.82 281 LYS A N 1
ATOM 2090 C CA . LYS A 1 281 ? 22.608 0.055 28.993 1.00 36.41 281 LYS A CA 1
ATOM 2091 C C . LYS A 1 281 ? 22.847 -0.320 27.522 1.00 36.81 281 LYS A C 1
ATOM 2092 O O . LYS A 1 281 ? 23.448 0.457 26.779 1.00 37.43 281 LYS A O 1
ATOM 2098 N N . ASN A 1 282 ? 22.317 -1.474 27.105 1.00 37.11 282 ASN A N 1
ATOM 2099 C CA . ASN A 1 282 ? 22.449 -1.953 25.725 1.00 38.68 282 ASN A CA 1
ATOM 2100 C C . ASN A 1 282 ? 21.597 -1.129 24.751 1.00 39.65 282 ASN A C 1
ATOM 2101 O O . ASN A 1 282 ? 21.903 -1.054 23.556 1.00 40.09 282 ASN A O 1
ATOM 2106 N N . ALA A 1 283 ? 20.563 -0.475 25.289 1.00 40.12 283 ALA A N 1
ATOM 2107 C CA . ALA A 1 283 ? 19.663 0.386 24.519 1.00 40.66 283 ALA A CA 1
ATOM 2108 C C . ALA A 1 283 ? 20.223 1.825 24.517 1.00 41.41 283 ALA A C 1
ATOM 2109 O O . ALA A 1 283 ? 19.548 2.775 24.093 1.00 41.12 283 ALA A O 1
ATOM 2111 N N . SER A 1 284 ? 21.456 1.915 25.001 1.00 42.28 284 SER A N 1
ATOM 2112 C CA . SER A 1 284 ? 22.245 3.167 25.071 1.00 43.04 284 SER A CA 1
ATOM 2113 C C . SER A 1 284 ? 21.576 4.236 25.956 1.00 43.15 284 SER A C 1
ATOM 2114 O O . SER A 1 284 ? 21.659 5.441 25.675 1.00 44.06 284 SER A O 1
ATOM 2117 N N . LEU A 1 285 ? 20.929 3.761 27.004 1.00 42.95 285 LEU A N 1
ATOM 2118 C CA . LEU A 1 285 ? 20.288 4.619 28.024 1.00 42.93 285 LEU A CA 1
ATOM 2119 C C . LEU A 1 285 ? 21.013 4.377 29.360 1.00 43.24 285 LEU A C 1
ATOM 2120 O O . LEU A 1 285 ? 20.677 5.050 30.359 1.00 43.70 285 LEU A O 1
#

InterPro domains:
  IPR000073 Alpha/beta hydrolase fold-1 [PF00561] (34-280)
  IPR029058 Alpha/Beta hydrolase fold [G3DSA:3.40.50.1820] (27-311)
  IPR029058 Alpha/Beta hydrolase fold [SSF53474] (29-307)

Organism: Pseudomonas aeruginosa (strain ATCC 15692 / DSM 22644 / CIP 104116 / JCM 14847 / LMG 12228 / 1C / PRS 101 / PAO1) (NCBI:txid208964)

Foldseek 3Di:
DQLLAALAAEEEAEAALAAADFPHAGLLFCQVVLNVVNHHHYHYDGFQNAAALLRRLVRVLVVLVVCCVPVVNQAHEYEYEASGQSSVLNNCQVPVRHYQEHEYEQYQLQAWLLLVVVPVPDPPDPVVVVVQVVSLVSSLVSCCSHPNGSGDHDNVRSSLCHHNVSSVVSCVVRVAQPDPDQADTGAQADPNYGYEYEYAQALAAFPVAPCSVQLVVQCVSDPPSQGAQSTGGLRSGHGHHYPYHHFNHHSSQCSCPDNNRGHPVGDRNSVVSSNVSSVNVVVND

GO terms:
  GO:0016298 lipase activity (F, IDA)
  GO:0043952 protein transport by the Sec complex (P, IDA)
  GO:0015628 protein secretion by the type II secretion system (P, IDA)
  GO:0005576 extracellular region (C, EXP)

Secondary structure (DSSP, 8-state):
--TT--SSPEEEE--TT--SEETTEESSTTHHHHHHHTT--EEEE---SSS-HHHHHHHHHHHHHHHHHHH--S-EEEEEETTHHHHHHHHHHH-GGGEEEEEEES--TT--HHHHHGGGSPTTSHHHHHHHHHHHHHHHHHHHHHHSS-----HHHHHHHHSHHHHHHHHHH--TT--SSSSS---SEETTEEEEEE-B--S-S-TT-THHHHHHHHGGG--SS--BSSSSBTTTT--SEES-S-BS--TTGGGTTTTT---TTS--HHHHHHHHHHHHHHTT-

B-factor: mean 29.57, std 7.52, range [10.78, 67.11]